Protein AF-A0A842SZH0-F1 (afdb_monomer_lite)

Structure (mmCIF, N/CA/C/O backbone):
data_AF-A0A842SZH0-F1
#
_entry.id   AF-A0A842SZH0-F1
#
loop_
_atom_site.group_PDB
_atom_site.id
_atom_site.type_symbol
_atom_site.label_atom_id
_atom_site.label_alt_id
_atom_site.label_comp_id
_atom_site.label_asym_id
_atom_site.label_entity_id
_atom_site.label_seq_id
_atom_site.pdbx_PDB_ins_code
_atom_site.Cartn_x
_atom_site.Cartn_y
_atom_site.Cartn_z
_atom_site.occupancy
_atom_site.B_iso_or_equiv
_atom_site.auth_seq_id
_atom_site.auth_comp_id
_atom_site.auth_asym_id
_atom_site.auth_atom_id
_atom_site.pdbx_PDB_model_num
ATOM 1 N N . MET A 1 1 ? 18.736 13.801 35.837 1.00 39.25 1 MET A N 1
ATOM 2 C CA . MET A 1 1 ? 19.312 12.553 35.296 1.00 39.25 1 MET A CA 1
ATOM 3 C C . MET A 1 1 ? 18.513 12.195 34.061 1.00 39.25 1 MET A C 1
ATOM 5 O O . MET A 1 1 ? 17.373 11.765 34.176 1.00 39.25 1 MET A O 1
ATOM 9 N N . GLU A 1 2 ? 19.061 12.524 32.900 1.00 41.53 2 GLU A N 1
ATOM 10 C CA . GLU A 1 2 ? 18.434 12.325 31.596 1.00 41.53 2 GLU A CA 1
ATOM 11 C C . GLU A 1 2 ? 18.497 10.826 31.274 1.00 41.53 2 GLU A C 1
ATOM 13 O O . GLU A 1 2 ? 19.583 10.262 31.142 1.00 41.53 2 GLU A O 1
ATOM 18 N N . LYS A 1 3 ? 17.348 10.141 31.287 1.00 39.56 3 LYS A N 1
ATOM 19 C CA . LYS A 1 3 ? 17.315 8.696 31.029 1.00 39.56 3 LYS A CA 1
ATOM 20 C C . LYS A 1 3 ? 17.635 8.426 29.561 1.00 39.56 3 LYS A C 1
ATOM 22 O O . LYS A 1 3 ? 17.150 9.118 28.668 1.00 39.56 3 LYS A O 1
ATOM 27 N N . ASN A 1 4 ? 18.457 7.407 29.333 1.00 43.97 4 ASN A N 1
ATOM 28 C CA . ASN A 1 4 ? 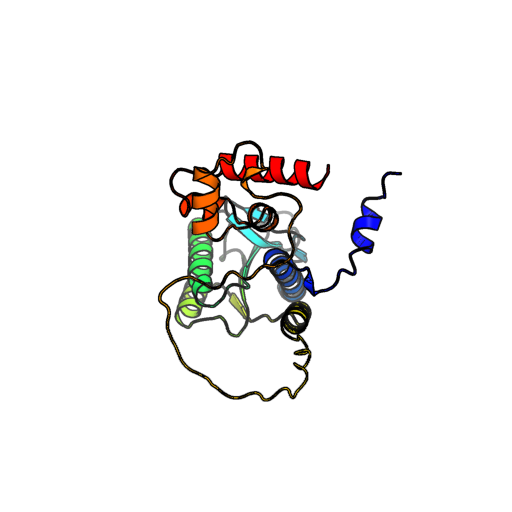18.988 7.028 28.030 1.00 43.97 4 ASN A CA 1
ATOM 29 C C . ASN A 1 4 ? 17.838 6.696 27.045 1.00 43.97 4 ASN A C 1
ATOM 31 O O . ASN A 1 4 ? 16.950 5.919 27.401 1.00 43.97 4 ASN A O 1
ATOM 35 N N . PRO A 1 5 ? 17.843 7.206 25.796 1.00 49.72 5 PRO A N 1
ATOM 36 C CA . PRO A 1 5 ? 16.814 6.913 24.790 1.00 49.72 5 PRO A CA 1
ATOM 37 C C . PRO A 1 5 ? 16.559 5.418 24.533 1.00 49.72 5 PRO A C 1
ATOM 39 O O . PRO A 1 5 ? 15.468 5.052 24.095 1.00 49.72 5 PRO A O 1
ATOM 42 N N . LYS A 1 6 ? 17.533 4.540 24.820 1.00 46.12 6 LYS A N 1
ATOM 43 C CA . LYS A 1 6 ? 17.345 3.081 24.759 1.00 46.12 6 LYS A CA 1
ATOM 44 C C . LYS A 1 6 ? 16.457 2.539 25.888 1.00 46.12 6 LYS A C 1
ATOM 46 O O . LYS A 1 6 ? 15.603 1.703 25.613 1.00 46.12 6 LYS A O 1
ATOM 51 N N . GLU A 1 7 ? 16.554 3.082 27.101 1.00 40.25 7 GLU A N 1
ATOM 52 C CA . GLU A 1 7 ? 15.729 2.656 28.247 1.00 40.25 7 GLU A CA 1
ATOM 53 C C . GLU A 1 7 ? 14.256 3.068 28.087 1.00 40.25 7 GLU A C 1
ATOM 55 O O . GLU A 1 7 ? 13.359 2.356 28.535 1.00 40.25 7 GLU A O 1
ATOM 60 N N . MET A 1 8 ? 13.967 4.170 27.381 1.00 40.38 8 MET A N 1
ATOM 61 C CA . MET A 1 8 ? 12.586 4.546 27.029 1.00 40.38 8 MET A CA 1
ATOM 62 C C . MET A 1 8 ? 11.943 3.618 25.987 1.00 40.38 8 MET A C 1
ATOM 64 O O . MET A 1 8 ? 10.716 3.592 25.867 1.00 40.38 8 MET A O 1
ATOM 68 N N . LYS A 1 9 ? 12.750 2.860 25.236 1.00 44.38 9 LYS A N 1
ATOM 69 C CA . LYS A 1 9 ? 12.276 1.844 24.289 1.00 44.38 9 LYS A CA 1
ATOM 70 C C . LYS A 1 9 ? 11.972 0.517 24.998 1.00 44.38 9 LYS A C 1
ATOM 72 O O . LYS A 1 9 ? 11.048 -0.172 24.581 1.00 44.38 9 LYS A O 1
ATOM 77 N N . GLU A 1 10 ? 12.689 0.210 26.082 1.00 37.59 10 GLU A N 1
ATOM 78 C CA . GLU A 1 10 ? 12.529 -1.014 26.890 1.00 37.59 10 GLU A CA 1
ATOM 79 C C . GLU A 1 10 ? 11.439 -0.916 27.969 1.00 37.59 10 GLU A C 1
ATOM 81 O O . GLU A 1 10 ? 10.722 -1.883 28.189 1.00 37.59 10 GLU A O 1
ATOM 86 N N . TRP A 1 11 ? 11.178 0.261 28.556 1.00 37.72 11 TRP A N 1
ATOM 87 C CA . TRP A 1 11 ? 10.026 0.462 29.466 1.00 37.72 11 TRP A CA 1
ATOM 88 C C . TRP A 1 11 ? 8.659 0.399 28.770 1.00 37.72 11 TRP A C 1
ATOM 90 O O . TRP A 1 11 ? 7.607 0.548 29.397 1.00 37.72 11 TRP A O 1
ATOM 100 N N . ARG A 1 12 ? 8.680 0.184 27.454 1.00 42.31 12 ARG A N 1
ATOM 101 C CA . ARG A 1 12 ? 7.518 -0.020 26.612 1.00 42.31 12 ARG A CA 1
ATOM 102 C C . ARG A 1 12 ? 7.241 -1.497 26.312 1.00 42.31 12 ARG A C 1
ATOM 104 O O . ARG A 1 12 ? 6.679 -1.810 25.264 1.00 42.31 12 ARG A O 1
ATOM 111 N N . GLU A 1 13 ? 7.427 -2.376 27.292 1.00 42.47 13 GLU A N 1
ATOM 112 C CA . GLU A 1 13 ? 6.468 -3.474 27.505 1.00 42.47 13 GLU A CA 1
ATOM 113 C C . GLU A 1 13 ? 5.121 -2.869 27.960 1.00 42.47 13 GLU A C 1
ATOM 115 O O . GLU A 1 13 ? 4.628 -3.057 29.070 1.00 42.47 13 GLU A O 1
ATOM 120 N N . VAL A 1 14 ? 4.565 -1.991 27.114 1.00 51.41 14 VAL A N 1
ATOM 121 C CA . VAL A 1 14 ? 3.402 -1.168 27.426 1.00 51.41 14 VAL A CA 1
ATOM 122 C C . VAL A 1 14 ? 2.195 -2.058 27.335 1.00 51.41 14 VAL A C 1
ATOM 124 O O . VAL A 1 14 ? 1.946 -2.667 26.295 1.00 51.41 14 VAL A O 1
ATOM 127 N N . ASN A 1 15 ? 1.417 -2.031 28.408 1.00 53.94 15 ASN A N 1
ATOM 128 C CA . ASN A 1 15 ? 0.003 -2.347 28.422 1.00 53.94 15 ASN A CA 1
ATOM 129 C C . ASN A 1 15 ? -0.622 -2.242 27.004 1.00 53.94 15 ASN A C 1
ATOM 131 O O . ASN A 1 15 ? -0.735 -1.128 26.474 1.00 53.94 15 ASN A O 1
ATOM 135 N N . PRO A 1 16 ? -1.030 -3.369 26.392 1.00 53.22 16 PRO A N 1
ATOM 136 C CA . PRO A 1 16 ? -1.560 -3.426 25.025 1.00 53.22 16 PRO A CA 1
ATOM 137 C C . PRO A 1 16 ? -2.754 -2.484 24.788 1.00 53.22 16 PRO A C 1
ATOM 139 O O . PRO A 1 16 ? -3.087 -2.142 23.655 1.00 53.22 16 PRO A O 1
ATOM 142 N N . LYS A 1 17 ? -3.361 -1.993 25.874 1.00 57.41 17 LYS A N 1
ATOM 143 C CA . LYS A 1 17 ? -4.458 -1.020 25.900 1.00 57.41 17 LYS A CA 1
ATOM 144 C C . LYS A 1 17 ? -4.076 0.392 25.433 1.00 57.41 17 LYS A C 1
ATOM 146 O O . LYS A 1 17 ? -4.975 1.194 25.203 1.00 57.41 17 LYS A O 1
ATOM 151 N N . ASN A 1 18 ? -2.788 0.704 25.271 1.00 66.94 18 ASN A N 1
ATOM 152 C CA . ASN A 1 18 ? -2.329 2.044 24.875 1.00 66.94 18 ASN A CA 1
ATOM 153 C C . ASN A 1 18 ? -1.979 2.183 23.386 1.00 66.94 18 ASN A C 1
ATOM 155 O O . ASN A 1 18 ? -1.564 3.263 22.969 1.00 66.94 18 ASN A O 1
ATOM 159 N N . TYR A 1 19 ? -2.142 1.130 22.578 1.00 71.31 19 TYR A N 1
ATOM 160 C CA . TYR A 1 19 ? -1.828 1.211 21.154 1.00 71.31 19 TYR A CA 1
ATOM 161 C C . TYR A 1 19 ? -2.857 2.062 20.407 1.00 71.31 19 TYR A C 1
ATOM 163 O O . TYR A 1 19 ? -4.044 1.741 20.311 1.00 71.31 19 TYR A O 1
ATOM 171 N N . THR A 1 20 ? -2.386 3.148 19.809 1.00 82.44 20 THR A N 1
ATOM 172 C CA . THR A 1 20 ? -3.163 3.944 18.864 1.00 82.44 20 THR A CA 1
ATOM 173 C C . THR A 1 20 ? -3.418 3.153 17.579 1.00 82.44 20 THR A C 1
ATOM 175 O O . THR A 1 20 ? -2.634 2.290 17.184 1.00 82.44 20 THR A O 1
ATOM 178 N N . LYS A 1 21 ? -4.478 3.499 16.832 1.00 78.62 21 LYS A N 1
ATOM 179 C CA . LYS A 1 21 ? -4.747 2.901 15.503 1.00 78.62 21 LYS A CA 1
ATOM 180 C C . LYS A 1 21 ? -3.547 2.995 14.550 1.00 78.62 21 LYS A C 1
ATOM 182 O O . LYS A 1 21 ? -3.398 2.148 13.676 1.00 78.62 21 LYS A O 1
ATOM 187 N N . TYR A 1 22 ? -2.725 4.033 14.704 1.00 78.56 22 TYR A N 1
ATOM 188 C CA . TYR A 1 22 ? -1.507 4.221 13.925 1.00 78.56 22 TYR A CA 1
ATOM 189 C C . TYR A 1 22 ? -0.410 3.227 14.327 1.00 78.56 22 TYR A C 1
ATOM 191 O O . TYR A 1 22 ? 0.168 2.594 13.454 1.00 78.56 22 TYR A O 1
ATOM 199 N N . GLU A 1 23 ? -0.175 3.010 15.621 1.00 81.12 23 GLU A N 1
ATOM 200 C CA . GLU A 1 23 ? 0.810 2.024 16.091 1.00 81.12 23 GLU A CA 1
ATOM 201 C C . GLU A 1 23 ? 0.407 0.589 15.729 1.00 81.12 23 GLU A C 1
ATOM 203 O O . GLU A 1 23 ? 1.252 -0.192 15.299 1.00 81.12 23 GLU A O 1
ATOM 208 N N . ILE A 1 24 ? -0.889 0.257 15.804 1.00 85.00 24 ILE A N 1
ATOM 209 C CA . ILE A 1 24 ? -1.409 -1.034 15.315 1.00 85.00 24 ILE A CA 1
ATOM 210 C C . ILE A 1 24 ? -1.124 -1.183 13.813 1.00 85.00 24 ILE A C 1
ATOM 212 O O . ILE A 1 24 ? -0.739 -2.257 13.353 1.00 85.00 24 ILE A O 1
ATOM 216 N N . ARG A 1 25 ? -1.288 -0.101 13.038 1.00 85.25 25 ARG A N 1
ATOM 217 C CA . ARG A 1 25 ? -0.989 -0.093 11.601 1.00 85.25 25 ARG A CA 1
ATOM 218 C C . ARG A 1 25 ? 0.490 -0.306 11.320 1.00 85.25 25 ARG A C 1
ATOM 220 O O . ARG A 1 25 ? 0.795 -1.154 10.492 1.00 85.25 25 ARG A O 1
ATOM 227 N N . LEU A 1 26 ? 1.374 0.396 12.022 1.00 84.69 26 LEU A N 1
ATOM 228 C CA . LEU A 1 26 ? 2.815 0.199 11.879 1.00 84.69 26 LEU A CA 1
ATOM 229 C C . LEU A 1 26 ? 3.216 -1.243 12.201 1.00 84.69 26 LEU A C 1
ATOM 231 O O . LEU A 1 26 ? 4.000 -1.832 11.467 1.00 84.69 26 LEU A O 1
ATOM 235 N N . LYS A 1 27 ? 2.628 -1.841 13.245 1.00 87.62 27 LYS A N 1
ATOM 236 C CA . LYS A 1 27 ? 2.880 -3.247 13.590 1.00 87.62 27 LYS A CA 1
ATOM 237 C C . LYS A 1 27 ? 2.432 -4.213 12.500 1.00 87.62 27 LYS A C 1
ATOM 239 O O . LYS A 1 27 ? 3.147 -5.154 12.179 1.00 87.62 27 LYS A O 1
ATOM 244 N N . TYR A 1 28 ? 1.281 -3.962 11.889 1.00 91.00 28 TYR A N 1
ATOM 245 C CA . TYR A 1 28 ? 0.842 -4.765 10.756 1.00 91.00 28 TYR A CA 1
ATOM 246 C C . TYR A 1 28 ? 1.736 -4.600 9.531 1.00 91.00 28 TYR A C 1
ATOM 248 O O . TYR A 1 28 ? 2.015 -5.583 8.856 1.00 91.00 28 TYR A O 1
ATOM 256 N N . GLU A 1 29 ? 2.161 -3.375 9.222 1.00 88.88 29 GLU A N 1
ATOM 257 C CA . GLU A 1 29 ? 3.068 -3.101 8.105 1.00 88.88 29 GLU A CA 1
ATOM 258 C C . GLU A 1 29 ? 4.429 -3.774 8.317 1.00 88.88 29 GLU A C 1
ATOM 260 O O . GLU A 1 29 ? 4.956 -4.371 7.382 1.00 88.88 29 GLU A O 1
ATOM 265 N N . GLU A 1 30 ? 4.947 -3.765 9.546 1.00 89.44 30 GLU A N 1
ATOM 266 C CA . GLU A 1 30 ? 6.153 -4.496 9.949 1.00 89.44 30 GLU A CA 1
ATOM 267 C C . GLU A 1 30 ? 5.988 -6.013 9.750 1.00 89.44 30 GLU A C 1
ATOM 269 O O . GLU A 1 30 ? 6.795 -6.645 9.066 1.00 89.44 30 GLU A O 1
ATOM 274 N N . ASP A 1 31 ? 4.907 -6.601 10.269 1.00 92.31 31 ASP A N 1
ATOM 275 C CA . ASP A 1 31 ? 4.631 -8.033 10.114 1.00 92.31 31 ASP A CA 1
ATOM 276 C C . ASP A 1 31 ? 4.426 -8.427 8.640 1.00 92.31 31 ASP A C 1
ATOM 278 O O . ASP A 1 31 ? 4.931 -9.458 8.187 1.00 92.31 31 ASP A O 1
ATOM 282 N N . ALA A 1 32 ? 3.724 -7.592 7.870 1.00 94.81 32 ALA A N 1
ATOM 283 C CA . ALA A 1 32 ? 3.521 -7.783 6.440 1.00 94.81 32 ALA A CA 1
ATOM 284 C C . ALA A 1 32 ? 4.847 -7.698 5.673 1.00 94.81 32 ALA A C 1
ATOM 286 O O . ALA A 1 32 ? 5.094 -8.520 4.792 1.00 94.81 32 ALA A O 1
ATOM 287 N N . ARG A 1 33 ? 5.728 -6.753 6.022 1.00 93.56 33 ARG A N 1
ATOM 288 C CA . ARG A 1 33 ? 7.070 -6.635 5.437 1.00 93.56 33 ARG A CA 1
ATOM 289 C C . ARG A 1 33 ? 7.908 -7.870 5.735 1.00 93.56 33 ARG A C 1
ATOM 291 O O . ARG A 1 33 ? 8.549 -8.385 4.823 1.00 93.56 33 ARG A O 1
ATOM 298 N N . ASN A 1 34 ? 7.864 -8.390 6.959 1.00 93.25 34 ASN A N 1
ATOM 299 C CA . ASN A 1 34 ? 8.565 -9.621 7.333 1.00 93.25 34 ASN A CA 1
ATOM 300 C C . ASN A 1 34 ? 8.050 -10.834 6.547 1.00 93.25 34 ASN A C 1
ATOM 302 O O . ASN A 1 34 ? 8.843 -11.600 5.997 1.00 93.25 34 ASN A O 1
ATOM 306 N N . TYR A 1 35 ? 6.727 -10.973 6.428 1.00 94.94 35 TYR A N 1
ATOM 307 C CA . TYR A 1 35 ? 6.098 -12.012 5.612 1.00 94.94 35 TYR A CA 1
ATOM 308 C C . TYR A 1 35 ? 6.519 -11.915 4.138 1.00 94.94 35 TYR A C 1
ATOM 310 O O . TYR A 1 35 ? 7.003 -12.891 3.557 1.00 94.94 35 TYR A O 1
ATOM 318 N N . MET A 1 36 ? 6.408 -10.722 3.549 1.00 97.38 36 MET A N 1
ATOM 319 C CA . MET A 1 36 ? 6.773 -10.487 2.154 1.00 97.38 36 MET A CA 1
ATOM 320 C C . MET A 1 36 ? 8.270 -10.634 1.913 1.00 97.38 36 MET A C 1
ATOM 322 O O . MET A 1 36 ? 8.657 -11.072 0.838 1.00 97.38 36 MET A O 1
ATOM 326 N N . SER A 1 37 ? 9.119 -10.334 2.896 1.00 95.19 37 SER A N 1
ATOM 327 C CA . SER A 1 37 ? 10.573 -10.434 2.747 1.00 95.19 37 SER A CA 1
ATOM 328 C C . SER A 1 37 ? 11.023 -11.837 2.358 1.00 95.19 37 SER A C 1
ATOM 330 O O . SER A 1 37 ? 11.923 -11.983 1.537 1.00 95.19 37 SER A O 1
ATOM 332 N N . LYS A 1 38 ? 10.384 -12.876 2.907 1.00 94.44 38 LYS A N 1
ATOM 333 C CA . LYS A 1 38 ? 10.680 -14.261 2.530 1.00 94.44 38 LYS A CA 1
ATOM 334 C C . LYS A 1 38 ? 10.313 -14.524 1.065 1.00 94.44 38 LYS A C 1
ATOM 336 O O . LYS A 1 38 ? 11.154 -14.973 0.298 1.00 94.44 38 LYS A O 1
ATOM 341 N N . LEU A 1 39 ? 9.097 -14.149 0.671 1.00 96.56 39 LEU A N 1
ATOM 342 C CA . LEU A 1 39 ? 8.586 -14.337 -0.690 1.00 96.56 39 LEU A CA 1
ATOM 343 C C . LEU A 1 39 ? 9.383 -13.548 -1.736 1.00 96.56 39 LEU A C 1
ATOM 345 O O . LEU A 1 39 ? 9.632 -14.030 -2.836 1.00 96.56 39 LEU A O 1
ATOM 349 N N . LEU A 1 40 ? 9.789 -12.328 -1.391 1.00 97.31 40 LEU A N 1
ATOM 350 C CA . LEU A 1 40 ? 10.593 -11.466 -2.248 1.00 97.31 40 LEU A CA 1
ATOM 351 C C . LEU A 1 40 ? 11.993 -12.044 -2.461 1.00 97.31 40 LEU A C 1
ATOM 353 O O . LEU A 1 40 ? 12.464 -12.057 -3.596 1.00 97.31 40 LEU A O 1
ATOM 357 N N . ARG A 1 41 ? 12.617 -12.598 -1.414 1.00 96.50 41 ARG A N 1
ATOM 358 C CA . ARG A 1 41 ? 13.898 -13.309 -1.539 1.00 96.50 41 ARG A CA 1
ATOM 359 C C . ARG A 1 41 ? 13.782 -14.537 -2.433 1.00 96.50 41 ARG A C 1
ATOM 361 O O . ARG A 1 41 ? 14.644 -14.725 -3.284 1.00 96.50 41 ARG A O 1
ATOM 368 N N . ASP A 1 42 ? 12.707 -15.311 -2.293 1.00 95.88 42 ASP A N 1
ATOM 369 C CA . ASP A 1 42 ? 12.438 -16.469 -3.156 1.00 95.88 42 ASP A CA 1
ATOM 370 C C . ASP A 1 42 ? 12.240 -16.050 -4.629 1.00 95.88 42 ASP A C 1
ATOM 372 O O . ASP A 1 42 ? 12.585 -16.797 -5.541 1.00 95.88 42 ASP A O 1
ATOM 376 N N . LYS A 1 43 ? 11.746 -14.826 -4.869 1.00 95.44 43 LYS A N 1
ATOM 377 C CA . LYS A 1 43 ? 11.632 -14.197 -6.198 1.00 95.44 43 LYS A CA 1
ATOM 378 C C . LYS A 1 43 ? 12.913 -13.482 -6.671 1.00 95.44 43 LYS A C 1
ATOM 380 O O . LYS A 1 43 ? 12.890 -12.893 -7.741 1.00 95.44 43 LYS A O 1
ATOM 385 N N . GLY A 1 44 ? 14.014 -13.518 -5.912 1.00 95.88 44 GLY A N 1
ATOM 386 C CA . GLY A 1 44 ? 15.307 -12.916 -6.287 1.00 95.88 44 GLY A CA 1
ATOM 387 C C . GLY A 1 44 ? 15.561 -11.495 -5.760 1.00 95.88 44 GLY A C 1
ATOM 388 O O . GLY A 1 44 ? 16.682 -10.990 -5.862 1.00 95.88 44 GLY A O 1
ATOM 389 N N . PHE A 1 45 ? 14.576 -10.858 -5.124 1.00 97.06 45 PHE A N 1
ATOM 390 C CA . PHE A 1 45 ? 14.716 -9.528 -4.525 1.00 97.06 45 PHE A CA 1
ATOM 391 C C . PHE A 1 45 ? 15.398 -9.626 -3.154 1.00 97.06 45 PHE A C 1
ATOM 393 O O . PHE A 1 45 ? 14.769 -9.900 -2.129 1.00 97.06 45 PHE A O 1
ATOM 400 N N . ILE A 1 46 ? 16.716 -9.426 -3.126 1.00 95.88 46 ILE A N 1
ATOM 401 C CA . ILE A 1 46 ? 17.545 -9.644 -1.930 1.00 95.88 46 ILE A CA 1
ATOM 402 C C . ILE A 1 46 ? 17.766 -8.388 -1.079 1.00 95.88 46 ILE A C 1
ATOM 404 O O . ILE A 1 46 ? 18.036 -8.516 0.122 1.00 95.88 46 ILE A O 1
ATOM 408 N N . HIS A 1 47 ? 17.642 -7.198 -1.674 1.00 96.56 47 HIS A N 1
ATOM 409 C CA . HIS A 1 47 ? 17.783 -5.913 -0.993 1.00 96.56 47 HIS A CA 1
ATOM 410 C C . HIS A 1 47 ? 16.395 -5.354 -0.700 1.00 96.56 47 HIS A C 1
ATOM 412 O O . HIS A 1 47 ? 15.767 -4.777 -1.578 1.00 96.56 47 HIS A O 1
ATOM 418 N N . ILE A 1 48 ? 15.902 -5.568 0.517 1.00 96.31 48 ILE A N 1
ATOM 419 C CA . ILE A 1 48 ? 14.571 -5.126 0.943 1.00 96.31 48 ILE A CA 1
ATOM 420 C C . ILE A 1 48 ? 14.755 -3.954 1.899 1.00 96.31 48 ILE A C 1
ATOM 422 O O . ILE A 1 48 ? 15.465 -4.085 2.897 1.00 96.31 48 ILE A O 1
ATOM 426 N N . GLU A 1 49 ? 14.124 -2.825 1.591 1.00 95.62 49 GLU A N 1
ATOM 427 C CA . GLU A 1 49 ? 14.218 -1.633 2.425 1.00 95.62 49 GLU A CA 1
ATOM 428 C C . GLU A 1 49 ? 13.466 -1.841 3.746 1.00 95.62 49 GLU A C 1
ATOM 430 O O . GLU A 1 49 ? 12.336 -2.347 3.746 1.00 95.62 49 GLU A O 1
ATOM 435 N N . P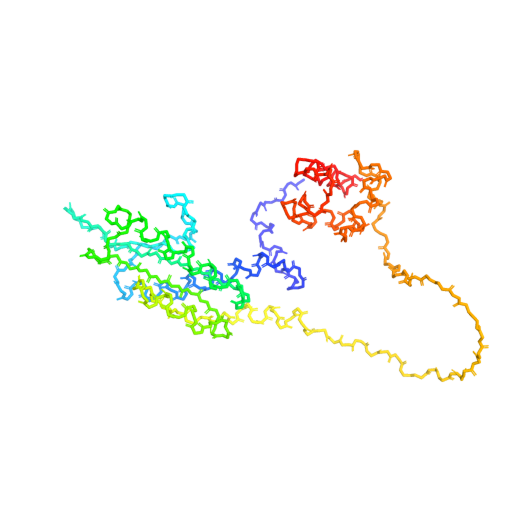RO A 1 50 ? 14.063 -1.451 4.886 1.00 91.38 50 PRO A N 1
ATOM 436 C CA . PRO A 1 50 ? 13.453 -1.658 6.194 1.00 91.38 50 PRO A CA 1
ATOM 437 C C . PRO A 1 50 ? 12.263 -0.726 6.439 1.00 91.38 50 PRO A C 1
ATOM 439 O O . PRO A 1 50 ? 11.414 -1.041 7.269 1.00 91.38 50 PRO A O 1
ATOM 442 N N . GLU A 1 51 ? 12.187 0.387 5.708 1.00 91.50 51 GLU A N 1
ATOM 443 C CA . GLU A 1 51 ? 11.199 1.452 5.874 1.00 91.50 51 GLU A CA 1
ATOM 444 C C . GLU A 1 51 ? 10.541 1.823 4.536 1.00 91.50 51 GLU A C 1
ATOM 446 O O . GLU A 1 51 ? 11.151 1.614 3.477 1.00 91.50 51 GLU A O 1
ATOM 451 N N . PRO A 1 52 ? 9.328 2.409 4.563 1.00 93.56 52 PRO A N 1
ATOM 452 C CA . PRO A 1 52 ? 8.665 2.901 3.363 1.00 93.56 52 PRO A CA 1
ATOM 453 C C . PRO A 1 52 ? 9.534 3.885 2.575 1.00 93.56 52 PRO A C 1
ATOM 455 O O . PRO A 1 52 ? 10.225 4.733 3.143 1.00 93.56 52 PRO A O 1
ATOM 458 N N . GLN A 1 53 ? 9.469 3.801 1.248 1.00 96.31 53 GLN A N 1
ATOM 459 C CA . GLN A 1 53 ? 10.285 4.618 0.352 1.00 96.31 53 GLN A CA 1
ATOM 460 C C . GLN A 1 53 ? 9.437 5.630 -0.404 1.00 96.31 53 GLN A C 1
ATOM 462 O O . GLN A 1 53 ? 8.404 5.293 -0.979 1.00 96.31 53 GLN A O 1
ATOM 467 N N . LYS A 1 54 ? 9.901 6.881 -0.476 1.00 97.44 54 LYS A N 1
ATOM 468 C CA . LYS A 1 54 ? 9.245 7.908 -1.290 1.00 97.44 54 LYS A CA 1
ATOM 469 C C . LYS A 1 54 ? 9.815 7.911 -2.707 1.00 97.44 54 LYS A C 1
ATOM 471 O O . LYS A 1 54 ? 10.882 8.470 -2.945 1.00 97.44 54 LYS A O 1
ATOM 476 N N . ILE A 1 55 ? 9.072 7.354 -3.659 1.00 96.44 55 ILE A N 1
ATOM 477 C CA . ILE A 1 55 ? 9.487 7.207 -5.059 1.00 96.44 55 ILE A CA 1
ATOM 478 C C . ILE A 1 55 ? 8.533 7.998 -5.950 1.00 96.44 55 ILE A C 1
ATOM 480 O O . ILE A 1 55 ? 7.320 7.795 -5.929 1.00 96.44 55 ILE A O 1
ATOM 484 N N . ALA A 1 56 ? 9.074 8.947 -6.720 1.00 94.25 56 ALA A N 1
ATOM 485 C CA . ALA A 1 56 ? 8.300 9.802 -7.627 1.00 94.25 56 ALA A CA 1
ATOM 486 C C . ALA A 1 56 ? 7.047 10.436 -6.974 1.00 94.25 56 ALA A C 1
ATOM 488 O O . ALA A 1 56 ? 5.984 10.544 -7.586 1.00 94.25 56 ALA A O 1
ATOM 489 N N . GLY A 1 57 ? 7.168 10.841 -5.704 1.00 94.50 57 GLY A N 1
ATOM 490 C CA . GLY A 1 57 ? 6.091 11.483 -4.944 1.00 94.50 57 GLY A CA 1
ATOM 491 C C . GLY A 1 57 ? 5.058 10.537 -4.321 1.00 94.50 57 GLY A C 1
ATOM 492 O O . GLY A 1 57 ? 4.138 11.034 -3.676 1.00 94.50 57 GLY A O 1
ATOM 493 N N . TYR A 1 58 ? 5.215 9.220 -4.464 1.00 96.00 58 TYR A N 1
ATOM 494 C CA . TYR A 1 58 ? 4.386 8.202 -3.816 1.00 96.00 58 TYR A CA 1
ATOM 495 C C . TYR A 1 58 ? 5.169 7.508 -2.700 1.00 96.00 58 TYR A C 1
ATOM 497 O O . TYR A 1 58 ? 6.375 7.319 -2.822 1.00 96.00 58 TYR A O 1
ATOM 505 N N . GLU A 1 59 ? 4.496 7.168 -1.607 1.00 96.31 59 GLU A N 1
ATOM 506 C CA . GLU A 1 59 ? 5.080 6.458 -0.465 1.00 96.31 59 GLU A CA 1
ATOM 507 C C . GLU A 1 59 ? 4.793 4.964 -0.624 1.00 96.31 59 GLU A C 1
ATOM 509 O O . GLU A 1 59 ? 3.641 4.555 -0.559 1.00 96.31 59 GLU A O 1
ATOM 514 N N . ILE A 1 60 ? 5.831 4.187 -0.924 1.00 97.31 60 ILE A N 1
ATOM 515 C CA . ILE A 1 60 ? 5.765 2.747 -1.176 1.00 97.31 60 ILE A CA 1
ATOM 516 C C . ILE A 1 60 ? 6.044 2.018 0.137 1.00 97.31 60 ILE A C 1
ATOM 518 O O . ILE A 1 60 ? 7.142 2.144 0.682 1.00 97.31 60 ILE A O 1
ATOM 522 N N . ASP A 1 61 ? 5.067 1.253 0.627 1.00 96.19 61 ASP A N 1
ATOM 523 C CA . ASP A 1 61 ? 5.111 0.603 1.945 1.00 96.19 61 ASP A CA 1
ATOM 524 C C . ASP A 1 61 ? 6.221 -0.474 2.041 1.00 96.19 61 ASP A C 1
ATOM 526 O O . ASP A 1 61 ? 6.867 -0.635 3.087 1.00 96.19 61 ASP A O 1
ATOM 530 N N . ILE A 1 62 ? 6.453 -1.214 0.947 1.00 97.44 62 ILE A N 1
ATOM 531 C CA . ILE A 1 62 ? 7.528 -2.209 0.813 1.00 97.44 62 ILE A CA 1
ATOM 532 C C . ILE A 1 62 ? 8.234 -2.008 -0.527 1.00 97.44 62 ILE A C 1
ATOM 534 O O . ILE A 1 62 ? 7.624 -2.141 -1.585 1.00 97.44 62 ILE A O 1
ATOM 538 N N . TYR A 1 63 ? 9.535 -1.741 -0.489 1.00 98.19 63 TYR A N 1
ATOM 539 C CA . TYR A 1 63 ? 10.365 -1.627 -1.683 1.00 98.19 63 TYR A CA 1
ATOM 540 C C . TYR A 1 63 ? 11.535 -2.598 -1.594 1.00 98.19 63 TYR A C 1
ATOM 542 O O . TYR A 1 63 ? 12.146 -2.750 -0.534 1.00 98.19 63 TYR A O 1
ATOM 550 N N . ALA A 1 64 ? 11.840 -3.266 -2.702 1.00 98.06 64 ALA A N 1
ATOM 551 C CA . ALA A 1 64 ? 12.995 -4.142 -2.781 1.00 98.06 64 ALA A CA 1
ATOM 552 C C . ALA A 1 64 ? 13.632 -4.113 -4.168 1.00 98.06 64 ALA A C 1
ATOM 554 O O . ALA A 1 64 ? 12.989 -3.755 -5.153 1.00 98.06 64 ALA A O 1
ATOM 555 N N . THR A 1 65 ? 14.890 -4.526 -4.257 1.00 97.38 65 THR A N 1
ATOM 556 C CA . THR A 1 65 ? 15.586 -4.730 -5.526 1.00 97.38 65 THR A CA 1
ATOM 557 C C . THR A 1 65 ? 16.268 -6.090 -5.555 1.00 97.38 65 THR A C 1
ATOM 559 O O . THR A 1 65 ? 16.635 -6.656 -4.517 1.00 97.38 65 THR A O 1
ATOM 562 N N . GLU A 1 66 ? 16.467 -6.619 -6.757 1.00 95.12 66 GLU A N 1
ATOM 563 C CA . GLU A 1 66 ? 17.397 -7.728 -6.964 1.00 95.12 66 GLU A CA 1
ATOM 564 C C . GLU A 1 66 ? 18.845 -7.316 -6.657 1.00 95.12 66 GLU A C 1
ATOM 566 O O . GLU A 1 66 ? 19.156 -6.138 -6.441 1.00 95.12 66 GLU A O 1
ATOM 571 N N . GLY A 1 67 ? 19.737 -8.309 -6.629 1.00 87.75 67 GLY A N 1
ATOM 572 C CA . GLY A 1 67 ? 21.175 -8.088 -6.520 1.00 87.75 67 GLY A CA 1
ATOM 573 C C . GLY A 1 67 ? 21.727 -7.278 -7.693 1.00 87.75 67 GLY A C 1
ATOM 574 O O . GLY A 1 67 ? 21.178 -7.267 -8.796 1.00 87.75 67 GLY A O 1
ATOM 575 N N . THR A 1 68 ? 22.832 -6.572 -7.457 1.00 79.75 68 THR A N 1
ATOM 576 C CA . THR A 1 68 ? 23.447 -5.727 -8.481 1.00 79.75 68 THR A CA 1
ATOM 577 C C . THR A 1 68 ? 23.967 -6.555 -9.656 1.00 79.75 68 THR A C 1
ATOM 579 O O . THR A 1 68 ? 24.797 -7.449 -9.502 1.00 79.75 68 THR A O 1
ATOM 582 N N . ASN A 1 69 ? 23.531 -6.198 -10.864 1.00 72.56 69 ASN A N 1
ATOM 583 C CA . ASN A 1 69 ? 24.151 -6.652 -12.103 1.00 72.56 69 ASN A CA 1
ATOM 584 C C . ASN A 1 69 ? 25.134 -5.583 -12.587 1.00 72.56 69 ASN A C 1
ATOM 586 O O . ASN A 1 69 ? 24.772 -4.415 -12.718 1.00 72.56 69 ASN A O 1
ATOM 590 N N . ARG A 1 70 ? 26.381 -5.979 -12.875 1.00 67.88 70 ARG A N 1
ATOM 591 C CA . ARG A 1 70 ? 27.500 -5.064 -13.191 1.00 67.88 70 ARG A CA 1
ATOM 592 C C . ARG A 1 70 ? 27.256 -4.120 -14.380 1.00 67.88 70 ARG A C 1
ATOM 594 O O . ARG A 1 70 ? 27.993 -3.153 -14.524 1.00 67.88 70 ARG A O 1
ATOM 601 N N . THR A 1 71 ? 26.263 -4.381 -15.228 1.00 67.44 71 THR A N 1
ATOM 602 C CA . THR A 1 71 ? 26.040 -3.640 -16.483 1.00 67.44 71 THR A CA 1
ATOM 603 C C . THR A 1 71 ? 24.560 -3.437 -16.837 1.00 67.44 71 THR A C 1
ATOM 605 O O . THR A 1 71 ? 24.249 -3.035 -17.958 1.00 67.44 71 THR A O 1
ATOM 608 N N . GLY A 1 72 ? 23.631 -3.729 -15.919 1.00 87.38 72 GLY A N 1
ATOM 609 C CA . GLY A 1 72 ? 22.223 -3.941 -16.263 1.00 87.38 72 GLY A CA 1
ATOM 610 C C . GLY A 1 72 ? 21.211 -3.100 -15.494 1.00 87.38 72 GLY A C 1
ATOM 611 O O . GLY A 1 72 ? 21.511 -2.438 -14.504 1.00 87.38 72 GLY A O 1
ATOM 612 N N . TYR A 1 73 ? 19.968 -3.178 -15.966 1.00 93.00 73 TYR A N 1
ATOM 613 C CA . TYR A 1 73 ? 18.806 -2.802 -15.171 1.00 93.00 73 TYR A CA 1
ATOM 614 C C . TYR A 1 73 ? 18.687 -3.745 -13.969 1.00 93.00 73 TYR A C 1
ATOM 616 O O . TYR A 1 73 ? 18.847 -4.952 -14.138 1.00 93.00 73 TYR A O 1
ATOM 624 N N . VAL A 1 74 ? 18.406 -3.198 -12.787 1.00 95.31 74 VAL A N 1
ATOM 625 C CA . VAL A 1 74 ? 18.138 -3.985 -11.578 1.00 95.31 74 VAL A CA 1
ATOM 626 C C . VAL A 1 74 ? 16.625 -4.015 -11.371 1.00 95.31 74 VAL A C 1
ATOM 628 O O . VAL A 1 74 ? 16.054 -2.939 -11.157 1.00 95.31 74 VAL A O 1
ATOM 631 N N . PRO A 1 75 ? 15.982 -5.193 -11.451 1.00 96.94 75 PRO A N 1
ATOM 632 C CA . PRO A 1 75 ? 14.559 -5.322 -11.182 1.00 96.94 75 PRO A CA 1
ATOM 633 C C . PRO A 1 75 ? 14.183 -4.841 -9.782 1.00 96.94 75 PRO A C 1
ATOM 635 O O . PRO A 1 75 ? 14.925 -5.022 -8.809 1.00 96.94 75 PRO A O 1
ATOM 638 N N . LYS A 1 76 ? 13.014 -4.208 -9.695 1.00 97.81 76 LYS A N 1
ATOM 639 C CA . LYS A 1 76 ? 12.470 -3.598 -8.479 1.00 97.81 76 LYS A CA 1
ATOM 640 C C . LYS A 1 76 ? 11.130 -4.225 -8.122 1.00 97.81 76 LYS A C 1
ATOM 642 O O . LYS A 1 76 ? 10.314 -4.494 -8.998 1.00 97.81 76 LYS A O 1
ATOM 647 N N . ALA A 1 77 ? 10.878 -4.389 -6.834 1.00 98.50 77 ALA A N 1
ATOM 648 C CA . ALA A 1 77 ? 9.588 -4.779 -6.301 1.00 98.50 77 ALA A CA 1
ATOM 649 C C . ALA A 1 77 ? 8.933 -3.592 -5.583 1.00 98.50 77 ALA A C 1
ATOM 651 O O . ALA A 1 77 ? 9.567 -2.934 -4.755 1.00 98.50 77 ALA A O 1
ATOM 652 N N . PHE A 1 78 ? 7.659 -3.347 -5.882 1.00 98.56 78 PHE A N 1
ATOM 653 C CA . PHE A 1 78 ? 6.840 -2.286 -5.304 1.00 98.56 78 PHE A CA 1
ATOM 654 C C . PHE A 1 78 ? 5.633 -2.903 -4.602 1.00 98.56 78 PHE A C 1
ATOM 656 O O . PHE A 1 78 ? 4.811 -3.568 -5.234 1.00 98.56 78 PHE A O 1
ATOM 663 N N . GLY A 1 79 ? 5.526 -2.673 -3.301 1.00 98.19 79 GLY A N 1
ATOM 664 C CA . GLY A 1 79 ? 4.497 -3.245 -2.450 1.00 98.19 79 GLY A CA 1
ATOM 665 C C . GLY A 1 79 ? 3.694 -2.188 -1.722 1.00 98.19 79 GLY A C 1
ATOM 666 O O . GLY A 1 79 ? 4.265 -1.330 -1.050 1.00 98.19 79 GLY A O 1
ATOM 667 N N . GLU A 1 80 ? 2.373 -2.310 -1.797 1.00 97.50 80 GLU A N 1
ATOM 668 C CA . GLU A 1 80 ? 1.440 -1.509 -1.008 1.00 97.50 80 GLU A CA 1
ATOM 669 C C . GLU A 1 80 ? 0.791 -2.372 0.077 1.00 97.50 80 GLU A C 1
ATOM 671 O O . GLU A 1 80 ? 0.328 -3.479 -0.199 1.00 97.50 80 GLU A O 1
ATOM 676 N N . VAL A 1 81 ? 0.706 -1.872 1.309 1.00 95.62 81 VAL A N 1
ATOM 677 C CA . VAL A 1 81 ? 0.160 -2.599 2.461 1.00 95.62 81 VAL A CA 1
ATOM 678 C C . VAL A 1 81 ? -1.027 -1.843 3.042 1.00 95.62 81 VAL A C 1
ATOM 680 O O . VAL A 1 81 ? -0.989 -0.637 3.270 1.00 95.62 81 VAL A O 1
ATOM 683 N N . THR A 1 82 ? -2.137 -2.521 3.320 1.00 92.06 82 THR A N 1
ATOM 684 C CA . THR A 1 82 ? -3.305 -1.869 3.926 1.00 92.06 82 THR A CA 1
ATOM 685 C C . THR A 1 82 ? -3.931 -2.698 5.027 1.00 92.06 82 THR A C 1
ATOM 687 O O . THR A 1 82 ? -4.147 -3.888 4.865 1.00 92.06 82 THR A O 1
ATOM 690 N N . MET A 1 83 ? -4.292 -2.036 6.127 1.00 86.50 83 MET A N 1
ATOM 691 C CA . MET A 1 83 ? -5.188 -2.561 7.167 1.00 86.50 83 MET A CA 1
ATOM 692 C C . MET A 1 83 ? -6.594 -1.949 7.114 1.00 86.50 83 MET A C 1
ATOM 694 O O . MET A 1 83 ? -7.404 -2.147 8.022 1.00 86.50 83 MET A O 1
ATOM 698 N N . ILE A 1 84 ? -6.882 -1.110 6.116 1.00 76.06 84 ILE A N 1
ATOM 699 C CA . ILE A 1 84 ? -8.143 -0.367 6.087 1.00 76.06 84 ILE A CA 1
ATOM 700 C C . ILE A 1 84 ? -9.303 -1.357 5.900 1.00 76.06 84 ILE A C 1
ATOM 702 O O . ILE A 1 84 ? -9.164 -2.386 5.239 1.00 76.06 84 ILE A O 1
ATOM 706 N N . LYS A 1 85 ? -10.469 -1.037 6.474 1.00 71.31 85 LYS A N 1
ATOM 707 C CA . LYS A 1 85 ? -11.718 -1.741 6.156 1.00 71.31 85 LYS A CA 1
ATOM 708 C C . LYS A 1 85 ? -11.969 -1.705 4.640 1.00 71.31 85 LYS A C 1
ATOM 710 O O . LYS A 1 85 ? -11.533 -0.780 3.954 1.00 71.31 85 LYS A O 1
ATOM 715 N N . SER A 1 86 ? -12.708 -2.686 4.136 1.00 67.81 86 SER A N 1
ATOM 716 C CA . SER A 1 86 ? -12.959 -2.916 2.704 1.00 67.81 86 SER A CA 1
ATOM 717 C C . SER A 1 86 ? -13.288 -1.662 1.877 1.00 67.81 86 SER A C 1
ATOM 719 O O . SER A 1 86 ? -12.784 -1.521 0.763 1.00 67.81 86 SER A O 1
ATOM 721 N N . SER A 1 87 ? -14.047 -0.705 2.427 1.00 68.88 87 SER A N 1
ATOM 722 C CA . SER A 1 87 ? -14.428 0.534 1.730 1.00 68.88 87 SER A CA 1
ATOM 723 C C . SER A 1 87 ? -13.248 1.422 1.311 1.00 68.88 87 SER A C 1
ATOM 725 O O . SER A 1 87 ? -13.344 2.129 0.312 1.00 68.88 87 SER A O 1
ATOM 727 N N . GLY A 1 88 ? -12.122 1.384 2.030 1.00 84.00 88 GLY A N 1
ATOM 728 C CA . GLY A 1 88 ? -10.930 2.172 1.696 1.00 84.00 88 GLY A CA 1
ATOM 729 C C . GLY A 1 88 ? -9.906 1.434 0.835 1.00 84.00 88 GLY A C 1
ATOM 730 O O . GLY A 1 88 ? -9.027 2.074 0.255 1.00 84.00 88 GLY A O 1
ATOM 731 N N . ILE A 1 89 ? -10.008 0.105 0.735 1.00 90.06 89 ILE A N 1
ATOM 732 C CA . ILE A 1 89 ? -9.027 -0.710 0.011 1.00 90.06 89 ILE A CA 1
ATOM 733 C C . ILE A 1 89 ? -9.102 -0.454 -1.486 1.00 90.06 89 ILE A C 1
ATOM 735 O O . ILE A 1 89 ? -8.060 -0.250 -2.102 1.00 90.06 89 ILE A O 1
ATOM 739 N N . LYS A 1 90 ? -10.311 -0.399 -2.057 1.00 91.12 90 LYS A N 1
ATOM 740 C CA . LYS A 1 90 ? -10.491 -0.126 -3.488 1.00 91.12 90 LYS A CA 1
ATOM 741 C C . LYS A 1 90 ? -9.786 1.171 -3.896 1.00 91.12 90 LYS A C 1
ATOM 743 O O . LYS A 1 90 ? -8.943 1.149 -4.780 1.00 91.12 90 LYS A O 1
ATOM 748 N N . ASN A 1 91 ? -10.032 2.261 -3.169 1.00 92.25 91 ASN A N 1
ATOM 749 C CA . ASN A 1 91 ? -9.404 3.556 -3.448 1.00 92.25 91 ASN A CA 1
ATOM 750 C C . ASN A 1 91 ? -7.871 3.511 -3.323 1.00 92.25 91 ASN A C 1
ATOM 752 O O . ASN A 1 91 ? -7.177 4.225 -4.045 1.00 92.25 91 ASN A O 1
ATOM 756 N N . LYS A 1 92 ? -7.323 2.718 -2.391 1.00 94.25 92 LYS A N 1
ATOM 757 C CA . LYS A 1 92 ? -5.868 2.568 -2.233 1.00 94.25 92 LYS A CA 1
ATOM 758 C C . LYS A 1 92 ? -5.275 1.745 -3.388 1.00 94.25 92 LYS A C 1
ATOM 760 O O . LYS A 1 92 ? -4.292 2.179 -3.978 1.00 94.25 92 LYS A O 1
ATOM 765 N N . ALA A 1 93 ? -5.932 0.654 -3.785 1.00 95.25 93 ALA A N 1
ATOM 766 C CA . ALA A 1 93 ? -5.567 -0.139 -4.959 1.00 95.25 93 ALA A CA 1
ATOM 767 C C . ALA A 1 93 ? -5.611 0.691 -6.255 1.00 95.25 93 ALA A C 1
ATOM 769 O O . ALA A 1 93 ? -4.658 0.664 -7.025 1.00 95.25 93 ALA A O 1
ATOM 770 N N . GLU A 1 94 ? -6.656 1.501 -6.464 1.00 95.56 94 GLU A N 1
ATOM 771 C CA . GLU A 1 94 ? -6.753 2.407 -7.619 1.00 95.56 94 GLU A CA 1
ATOM 772 C C . GLU A 1 94 ? -5.624 3.439 -7.634 1.00 95.56 94 GLU A C 1
ATOM 774 O O . GLU A 1 94 ? -5.041 3.704 -8.682 1.00 95.56 94 GLU A O 1
ATOM 779 N N . LYS A 1 95 ? -5.294 4.043 -6.487 1.00 97.06 95 LYS A N 1
ATOM 780 C CA . LYS A 1 95 ? -4.186 5.007 -6.399 1.00 97.06 95 LYS A CA 1
ATOM 781 C C . LYS A 1 95 ? -2.848 4.361 -6.732 1.00 97.06 95 LYS A C 1
ATOM 783 O O . LYS A 1 95 ? -2.079 4.952 -7.488 1.00 97.06 95 LYS A O 1
ATOM 788 N N . PHE A 1 96 ? -2.603 3.169 -6.201 1.00 97.94 96 PHE A N 1
ATOM 789 C CA . PHE A 1 96 ? -1.377 2.427 -6.453 1.00 97.94 96 PHE A CA 1
ATOM 790 C C . PHE A 1 96 ? -1.267 2.002 -7.925 1.00 97.94 96 PHE A C 1
ATOM 792 O O . PHE A 1 96 ? -0.270 2.307 -8.577 1.00 97.94 96 PHE A O 1
ATOM 799 N N . ALA A 1 97 ? -2.331 1.430 -8.497 1.00 97.06 97 ALA A N 1
ATOM 800 C CA . ALA A 1 97 ? -2.400 1.073 -9.915 1.00 97.06 97 ALA A CA 1
ATOM 801 C C . ALA A 1 97 ? -2.193 2.289 -10.835 1.00 97.06 97 ALA A C 1
ATOM 803 O O . ALA A 1 97 ? -1.382 2.250 -11.760 1.00 97.06 97 ALA A O 1
ATOM 804 N N . ASN A 1 98 ? -2.855 3.413 -10.541 1.00 96.81 98 ASN A N 1
ATOM 805 C CA . ASN A 1 98 ? -2.674 4.658 -11.288 1.00 96.81 98 ASN A CA 1
ATOM 806 C C . ASN A 1 98 ? -1.241 5.196 -11.191 1.00 96.81 98 ASN A C 1
ATOM 808 O O . ASN A 1 98 ? -0.722 5.752 -12.162 1.00 96.81 98 ASN A O 1
ATOM 812 N N . TRP A 1 99 ? -0.595 5.062 -10.030 1.00 98.00 99 TRP A N 1
ATOM 813 C CA . TRP A 1 99 ? 0.804 5.441 -9.877 1.00 98.00 99 TRP A CA 1
ATOM 814 C C . TRP A 1 99 ? 1.717 4.546 -10.721 1.00 98.00 99 TRP A C 1
ATOM 816 O O . TRP A 1 99 ? 2.496 5.079 -11.513 1.00 98.00 99 TRP A O 1
ATOM 826 N N . LEU A 1 100 ? 1.557 3.220 -10.649 1.00 96.44 100 LEU A N 1
ATOM 827 C CA . LEU A 1 100 ? 2.315 2.264 -11.465 1.00 96.44 100 LEU A CA 1
ATOM 828 C C . LEU A 1 100 ? 2.156 2.558 -12.957 1.00 96.44 100 LEU A C 1
ATOM 830 O O . LEU A 1 100 ? 3.153 2.653 -13.670 1.00 96.44 100 LEU A O 1
ATOM 834 N N . TYR A 1 101 ? 0.924 2.794 -13.419 1.00 96.62 101 TYR A N 1
ATOM 835 C CA . TYR A 1 101 ? 0.639 3.175 -14.802 1.00 96.62 101 TYR A CA 1
ATOM 836 C C . TYR A 1 101 ? 1.415 4.430 -15.224 1.00 96.62 101 TYR A C 1
ATOM 838 O O . TYR A 1 101 ? 2.081 4.432 -16.257 1.00 96.62 101 TYR A O 1
ATOM 846 N N . ARG A 1 102 ? 1.409 5.485 -14.396 1.00 96.31 102 ARG A N 1
ATOM 847 C CA . ARG A 1 102 ? 2.171 6.720 -14.658 1.00 96.31 102 ARG A CA 1
ATOM 848 C C . ARG A 1 102 ? 3.682 6.501 -14.629 1.00 96.31 102 ARG A C 1
ATOM 850 O O . ARG A 1 102 ? 4.414 7.262 -15.266 1.00 96.31 102 ARG A O 1
ATOM 857 N N . MET A 1 103 ? 4.158 5.525 -13.865 1.00 97.00 103 MET A N 1
ATOM 858 C CA . MET A 1 103 ? 5.577 5.206 -13.731 1.00 97.00 103 MET A CA 1
ATOM 859 C C . MET A 1 103 ? 6.087 4.208 -14.770 1.00 97.00 103 MET A C 1
ATOM 861 O O . MET A 1 103 ? 7.304 4.017 -14.846 1.00 97.00 103 MET A O 1
ATOM 865 N N . ARG A 1 104 ? 5.206 3.627 -15.599 1.00 94.44 104 ARG A N 1
ATOM 866 C CA . ARG A 1 104 ? 5.592 2.682 -16.654 1.00 94.44 104 ARG A CA 1
ATOM 867 C C . ARG A 1 104 ? 6.680 3.270 -17.558 1.00 94.44 104 ARG A C 1
ATOM 869 O O . ARG A 1 104 ? 6.571 4.391 -18.049 1.00 94.44 104 ARG A O 1
ATOM 876 N N . GLY A 1 105 ? 7.761 2.514 -17.743 1.00 93.19 105 GLY A N 1
ATOM 877 C CA . GLY A 1 105 ? 8.929 2.899 -18.541 1.00 93.19 105 GLY A CA 1
ATOM 878 C C . GLY A 1 105 ? 9.926 3.824 -17.829 1.00 93.19 105 GLY A C 1
ATOM 879 O O . GLY A 1 105 ? 11.051 3.975 -18.309 1.00 93.19 105 GLY A O 1
ATOM 880 N N . ARG A 1 106 ? 9.557 4.391 -16.673 1.00 94.88 106 ARG A N 1
ATOM 881 C CA . ARG A 1 106 ? 10.414 5.240 -15.832 1.00 94.88 106 ARG A CA 1
ATOM 882 C C . ARG A 1 106 ? 10.883 4.462 -14.609 1.00 94.88 106 ARG A C 1
ATOM 884 O O . ARG A 1 106 ? 11.879 3.754 -14.711 1.00 94.88 106 ARG A O 1
ATOM 891 N N . GLU A 1 107 ? 10.147 4.565 -13.507 1.00 96.00 107 GLU A N 1
ATOM 892 C CA . GLU A 1 107 ? 10.454 3.855 -12.262 1.00 96.00 107 GLU A CA 1
ATOM 893 C C . GLU A 1 107 ? 9.964 2.411 -12.284 1.00 96.00 107 GLU A C 1
ATOM 895 O O . GLU A 1 107 ? 10.611 1.560 -11.691 1.00 96.00 107 GLU A O 1
ATOM 900 N N . TYR A 1 108 ? 8.859 2.140 -12.989 1.00 97.19 108 TYR A N 1
ATOM 901 C CA . TYR A 1 108 ? 8.255 0.814 -13.077 1.00 97.19 108 TYR A CA 1
ATOM 902 C C . TYR A 1 108 ? 8.401 0.244 -14.494 1.00 97.19 108 TYR A C 1
ATOM 904 O O . TYR A 1 108 ? 7.939 0.838 -15.471 1.00 97.19 108 TYR A O 1
ATOM 912 N N . LYS A 1 109 ? 9.063 -0.901 -14.637 1.00 97.44 109 LYS A N 1
ATOM 913 C CA . LYS A 1 109 ? 9.372 -1.575 -15.908 1.00 97.44 109 LYS A CA 1
ATOM 914 C C . LYS A 1 109 ? 9.047 -3.068 -15.802 1.00 97.44 109 LYS A C 1
ATOM 916 O O . LYS A 1 109 ? 9.963 -3.882 -15.678 1.00 97.44 109 LYS A O 1
ATOM 921 N N . PRO A 1 110 ? 7.761 -3.457 -15.888 1.00 95.12 110 PRO A N 1
ATOM 922 C CA . PRO A 1 110 ? 7.358 -4.860 -15.744 1.00 95.12 110 PRO A CA 1
ATOM 923 C C . PRO A 1 110 ? 8.016 -5.765 -16.796 1.00 95.12 110 PRO A C 1
ATOM 925 O O . PRO A 1 110 ? 8.434 -6.880 -16.509 1.00 95.12 110 PRO A O 1
ATOM 928 N N . ASN A 1 111 ? 8.243 -5.245 -18.005 1.00 95.62 111 ASN A N 1
ATOM 929 C CA . ASN A 1 111 ? 8.964 -5.948 -19.070 1.00 95.62 111 ASN A CA 1
ATOM 930 C C . ASN A 1 111 ? 10.460 -6.179 -18.784 1.00 95.62 111 ASN A C 1
ATOM 932 O O . ASN A 1 111 ? 11.124 -6.873 -19.549 1.00 95.62 111 ASN A O 1
ATOM 936 N N . LYS A 1 112 ? 11.004 -5.565 -17.731 1.00 95.31 112 LYS A N 1
ATOM 937 C CA . LYS A 1 112 ? 12.375 -5.773 -17.257 1.00 95.31 112 LYS A CA 1
ATOM 938 C C . LYS A 1 112 ? 12.425 -6.499 -15.910 1.00 95.31 112 LYS A C 1
ATOM 940 O O . LYS A 1 112 ? 13.452 -6.433 -15.248 1.00 95.31 112 LYS A O 1
ATOM 945 N N . GLY A 1 113 ? 11.339 -7.169 -15.524 1.00 95.38 113 GLY A N 1
ATOM 946 C CA . GLY A 1 113 ? 11.269 -7.964 -14.300 1.00 95.38 113 GLY A CA 1
ATOM 947 C C . GLY A 1 113 ? 10.798 -7.198 -13.068 1.00 95.38 113 GLY A C 1
ATOM 948 O O . GLY A 1 113 ? 10.812 -7.768 -11.981 1.00 95.38 113 GLY A O 1
ATOM 949 N N . ASP A 1 114 ? 10.375 -5.934 -13.198 1.00 97.94 114 ASP A N 1
ATOM 950 C CA . ASP A 1 114 ? 9.763 -5.268 -12.051 1.00 97.94 114 ASP A CA 1
ATOM 951 C C . ASP A 1 114 ? 8.478 -5.962 -11.630 1.00 97.94 114 ASP A C 1
ATOM 953 O O . ASP A 1 114 ? 7.684 -6.420 -12.453 1.00 97.94 114 ASP A O 1
ATOM 957 N N . TYR A 1 115 ? 8.260 -5.958 -10.325 1.00 98.31 115 TYR A N 1
ATOM 958 C CA . TYR A 1 115 ? 7.203 -6.695 -9.677 1.00 98.31 115 TYR A CA 1
ATOM 959 C C . TYR A 1 115 ? 6.346 -5.757 -8.829 1.00 98.31 115 TYR A C 1
ATOM 961 O O . TYR A 1 115 ? 6.864 -4.963 -8.046 1.00 98.31 115 TYR A O 1
ATOM 969 N N . ALA A 1 116 ? 5.027 -5.834 -8.977 1.00 98.50 116 AL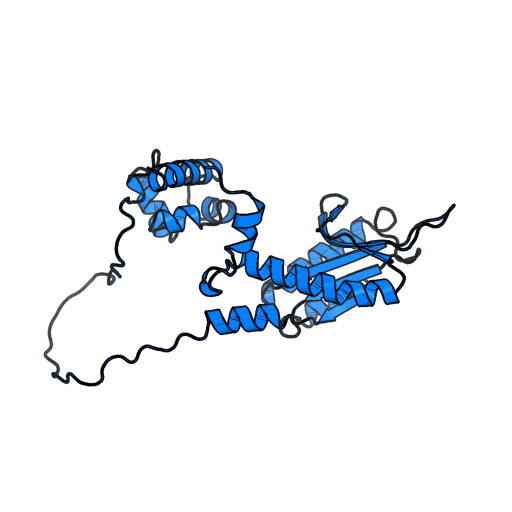A A N 1
ATOM 970 C CA . ALA A 1 116 ? 4.087 -5.061 -8.180 1.00 98.50 116 ALA A CA 1
ATOM 971 C C . ALA A 1 116 ? 3.178 -5.996 -7.388 1.00 98.50 116 ALA A C 1
ATOM 973 O O . ALA A 1 116 ? 2.650 -6.970 -7.925 1.00 98.50 116 ALA A O 1
ATOM 974 N N . PHE A 1 117 ? 2.965 -5.682 -6.114 1.00 98.62 117 PHE A N 1
ATOM 975 C CA . PHE A 1 117 ? 2.100 -6.476 -5.254 1.00 98.62 117 PHE A CA 1
ATOM 976 C C . PHE A 1 117 ? 1.326 -5.619 -4.253 1.00 98.62 117 PHE A C 1
ATOM 978 O O . PHE A 1 117 ? 1.693 -4.488 -3.931 1.00 98.62 117 PHE A O 1
ATOM 985 N N . PHE A 1 118 ? 0.224 -6.171 -3.760 1.00 97.94 118 PHE A N 1
ATOM 986 C CA . PHE A 1 118 ? -0.683 -5.513 -2.832 1.00 97.94 118 PHE A CA 1
ATOM 987 C C . PHE A 1 118 ? -1.007 -6.451 -1.671 1.00 97.94 118 PHE A C 1
ATOM 989 O O . PHE A 1 118 ? -1.426 -7.585 -1.887 1.00 97.94 118 PHE A O 1
ATOM 996 N N . VAL A 1 119 ? -0.835 -5.984 -0.436 1.00 96.75 119 VAL A N 1
ATOM 997 C CA . VAL A 1 119 ? -1.003 -6.781 0.783 1.00 96.75 119 VAL A CA 1
ATOM 998 C C . VAL A 1 119 ? -2.169 -6.252 1.608 1.00 96.75 119 VAL A C 1
ATOM 1000 O O . VAL A 1 119 ? -2.219 -5.073 1.966 1.00 96.75 119 VAL A O 1
ATOM 1003 N N . CYS A 1 120 ? -3.101 -7.127 1.976 1.00 93.94 120 CYS A N 1
ATOM 1004 C CA . CYS A 1 120 ? -4.252 -6.745 2.795 1.00 93.94 120 CYS A CA 1
ATOM 1005 C C . CYS A 1 120 ? -4.852 -7.918 3.585 1.00 93.94 120 CYS A C 1
ATOM 1007 O O . CYS A 1 120 ? -4.625 -9.072 3.218 1.00 93.94 120 CYS A O 1
ATOM 1009 N N . PRO A 1 121 ? -5.690 -7.649 4.606 1.00 91.00 121 PRO A N 1
ATOM 1010 C CA . PRO A 1 121 ? -6.413 -8.687 5.322 1.00 91.00 121 PRO A CA 1
ATOM 1011 C C . PRO A 1 121 ? -7.312 -9.519 4.396 1.00 91.00 121 PRO A C 1
ATOM 1013 O O . PRO A 1 121 ? -7.959 -8.947 3.508 1.00 91.00 121 PRO A O 1
ATOM 1016 N N . PRO A 1 122 ? -7.444 -10.841 4.621 1.00 84.25 122 PRO A N 1
ATOM 1017 C CA . PRO A 1 122 ? -8.242 -11.722 3.768 1.00 84.25 122 PRO A CA 1
ATOM 1018 C C . PRO A 1 122 ? -9.713 -11.310 3.668 1.00 84.25 122 PRO A C 1
ATOM 1020 O O . PRO A 1 122 ? -10.334 -11.476 2.621 1.00 84.25 122 PRO A O 1
ATOM 1023 N N . THR A 1 123 ? -10.265 -10.754 4.747 1.00 78.94 123 THR A N 1
ATOM 1024 C CA . THR A 1 123 ? -11.683 -10.388 4.869 1.00 78.94 123 THR A CA 1
ATOM 1025 C C . THR A 1 123 ? -12.040 -9.059 4.205 1.00 78.94 123 THR A C 1
ATOM 1027 O O . THR A 1 123 ? -13.214 -8.695 4.161 1.00 78.94 123 THR A O 1
ATOM 1030 N N . SER A 1 124 ? -11.055 -8.320 3.689 1.00 76.44 124 SER A N 1
ATOM 1031 C CA . SER A 1 124 ? -11.258 -6.930 3.272 1.00 76.44 124 SER A CA 1
ATOM 1032 C C . SER A 1 124 ? -11.303 -6.723 1.753 1.00 76.44 124 SER A C 1
ATOM 1034 O O . SER A 1 124 ? -11.602 -5.614 1.308 1.00 76.44 124 SER A O 1
ATOM 1036 N N . VAL A 1 125 ? -11.027 -7.751 0.943 1.00 86.44 125 VAL A N 1
ATOM 1037 C CA . VAL A 1 125 ? -10.945 -7.619 -0.524 1.00 86.44 125 VAL A CA 1
ATOM 1038 C C . VAL A 1 125 ? -12.313 -7.789 -1.172 1.00 86.44 125 VAL A C 1
ATOM 1040 O O . VAL A 1 125 ? -12.937 -8.841 -1.067 1.00 86.44 125 VAL A O 1
ATOM 1043 N N . THR A 1 126 ? -12.761 -6.757 -1.886 1.00 90.50 126 THR A N 1
ATOM 1044 C CA . THR A 1 126 ? -13.970 -6.824 -2.720 1.00 90.50 126 THR A CA 1
ATOM 1045 C C . THR A 1 126 ? -13.641 -7.344 -4.119 1.00 90.50 126 THR A C 1
ATOM 1047 O O . THR A 1 126 ? -12.512 -7.177 -4.583 1.00 90.50 126 THR A O 1
ATOM 1050 N N . LYS A 1 127 ? -14.633 -7.891 -4.837 1.00 92.19 127 LYS A N 1
ATOM 1051 C CA . LYS A 1 127 ? -14.459 -8.326 -6.235 1.00 92.19 127 LYS A CA 1
ATOM 1052 C C . LYS A 1 127 ? -13.899 -7.208 -7.124 1.00 92.19 127 LYS A C 1
ATOM 1054 O O . LYS A 1 127 ? -12.931 -7.425 -7.835 1.00 92.19 127 LYS A O 1
ATOM 1059 N N . GLY A 1 128 ? -14.436 -5.992 -7.001 1.00 90.81 128 GLY A N 1
ATOM 1060 C CA . GLY A 1 128 ? -13.956 -4.848 -7.780 1.00 90.81 128 GLY A CA 1
ATOM 1061 C C . GLY A 1 128 ? -12.506 -4.468 -7.468 1.00 90.81 128 GLY A C 1
ATOM 1062 O O . GLY A 1 128 ? -11.782 -4.036 -8.353 1.00 90.81 128 GLY A O 1
ATOM 1063 N N . THR A 1 129 ? -12.047 -4.649 -6.225 1.00 92.75 129 THR A N 1
ATOM 1064 C CA . THR A 1 129 ? -10.625 -4.477 -5.883 1.00 92.75 129 THR A CA 1
ATOM 1065 C C . THR A 1 129 ? -9.763 -5.513 -6.595 1.00 92.75 129 THR A C 1
ATOM 1067 O O . THR A 1 129 ? -8.731 -5.157 -7.150 1.00 92.75 129 THR A O 1
ATOM 1070 N N . GLN A 1 130 ? -10.184 -6.777 -6.581 1.00 94.56 130 GLN A N 1
ATOM 1071 C CA . GLN A 1 130 ? -9.454 -7.857 -7.235 1.00 94.56 130 GLN A CA 1
ATOM 1072 C C . GLN A 1 130 ? -9.359 -7.630 -8.752 1.00 94.56 130 GLN A C 1
ATOM 1074 O O . GLN A 1 130 ? -8.262 -7.690 -9.293 1.00 94.56 130 GLN A O 1
ATOM 1079 N N . GLU A 1 131 ? -10.462 -7.240 -9.399 1.00 93.50 131 GLU A N 1
ATOM 1080 C CA . GLU A 1 131 ? -10.495 -6.896 -10.829 1.00 93.50 131 GLU A CA 1
ATOM 1081 C C . GLU A 1 131 ? -9.511 -5.758 -11.175 1.00 93.50 131 GLU A C 1
ATOM 1083 O O . GLU A 1 131 ? -8.823 -5.823 -12.191 1.00 93.50 131 GLU A O 1
ATOM 1088 N N . ILE A 1 132 ? -9.385 -4.733 -10.318 1.00 94.06 132 ILE A N 1
ATOM 1089 C CA . ILE A 1 132 ? -8.414 -3.639 -10.511 1.00 94.06 132 ILE A CA 1
ATOM 1090 C C . ILE A 1 132 ? -6.972 -4.143 -10.427 1.00 94.06 132 ILE A C 1
ATOM 1092 O O . ILE A 1 132 ? -6.141 -3.743 -11.241 1.00 94.06 132 ILE A O 1
ATOM 1096 N N . LEU A 1 133 ? -6.658 -4.972 -9.429 1.00 95.50 133 LEU A N 1
ATOM 1097 C CA . LEU A 1 133 ? -5.300 -5.479 -9.223 1.00 95.50 133 LEU A CA 1
ATOM 1098 C C . LEU A 1 133 ? -4.881 -6.402 -10.374 1.00 95.50 133 LEU A C 1
ATOM 1100 O O . LEU A 1 133 ? -3.817 -6.200 -10.956 1.00 95.50 133 LEU A O 1
ATOM 1104 N N . GLU A 1 134 ? -5.755 -7.333 -10.761 1.00 94.56 134 GLU A N 1
ATOM 1105 C CA . GLU A 1 134 ? -5.533 -8.256 -11.879 1.00 94.56 134 GLU A CA 1
ATOM 1106 C C . GLU A 1 134 ? -5.350 -7.506 -13.205 1.00 94.56 134 GLU A C 1
ATOM 1108 O O . GLU A 1 134 ? -4.389 -7.763 -13.925 1.00 94.56 134 GLU A O 1
ATOM 1113 N N . ALA A 1 135 ? -6.194 -6.510 -13.501 1.00 92.38 135 ALA A N 1
ATOM 1114 C CA . ALA A 1 135 ? -6.096 -5.723 -14.734 1.00 92.38 135 ALA A CA 1
ATOM 1115 C C . ALA A 1 135 ? -4.810 -4.877 -14.851 1.00 92.38 135 ALA A C 1
ATOM 1117 O O . ALA A 1 135 ? -4.525 -4.343 -15.924 1.00 92.38 135 ALA A O 1
ATOM 1118 N N . ASN A 1 136 ? -4.054 -4.712 -13.761 1.00 94.25 136 ASN A N 1
ATOM 1119 C CA . ASN A 1 136 ? -2.826 -3.916 -13.718 1.00 94.25 136 ASN A CA 1
ATOM 1120 C C . ASN A 1 136 ? -1.567 -4.751 -13.434 1.00 94.25 136 ASN A C 1
ATOM 1122 O O . ASN A 1 136 ? -0.514 -4.162 -13.172 1.00 94.25 136 ASN A O 1
ATOM 1126 N N . ASP A 1 137 ? -1.664 -6.083 -13.503 1.00 95.44 137 ASP A N 1
ATOM 1127 C CA . ASP A 1 137 ? -0.578 -7.023 -13.196 1.00 95.44 137 ASP A CA 1
ATOM 1128 C C . ASP A 1 137 ? -0.023 -6.843 -11.768 1.00 95.44 137 ASP A C 1
ATOM 1130 O O . ASP A 1 137 ? 1.187 -6.879 -11.541 1.00 95.44 137 ASP A O 1
ATOM 1134 N N . ILE A 1 138 ? -0.910 -6.594 -10.796 1.00 98.00 138 ILE A N 1
ATOM 1135 C CA . ILE A 1 138 ? -0.552 -6.423 -9.383 1.00 98.00 138 ILE A CA 1
ATOM 1136 C C . ILE A 1 138 ? -0.940 -7.686 -8.615 1.00 98.00 138 ILE A C 1
ATOM 1138 O O . ILE A 1 138 ? -2.120 -8.020 -8.496 1.00 98.00 138 ILE A O 1
ATOM 1142 N N . GLU A 1 139 ? 0.048 -8.375 -8.047 1.00 98.19 139 GLU A N 1
ATOM 1143 C CA . GLU A 1 139 ? -0.181 -9.628 -7.325 1.00 98.19 139 GLU A CA 1
ATOM 1144 C C . GLU A 1 139 ? -0.790 -9.364 -5.934 1.00 98.19 139 GLU A C 1
ATOM 1146 O O . GLU A 1 139 ? -0.268 -8.580 -5.139 1.00 98.19 139 GLU A O 1
ATOM 1151 N N . LEU A 1 140 ? -1.917 -10.008 -5.624 1.00 96.81 140 LEU A N 1
ATOM 1152 C CA . LEU A 1 140 ? -2.630 -9.827 -4.358 1.00 96.81 140 LEU A CA 1
ATOM 1153 C C . LEU A 1 140 ? -2.183 -10.851 -3.307 1.00 96.81 140 LEU A C 1
ATOM 1155 O O . LEU A 1 140 ? -2.390 -12.051 -3.471 1.00 96.81 140 LEU A O 1
ATOM 1159 N N . TYR A 1 141 ? -1.717 -10.362 -2.158 1.00 96.62 141 TYR A N 1
ATOM 1160 C CA . TYR A 1 141 ? -1.415 -11.168 -0.978 1.00 96.62 141 TYR A CA 1
ATOM 1161 C C . TYR A 1 141 ? -2.413 -10.900 0.141 1.00 96.62 141 TYR A C 1
ATOM 1163 O O . TYR A 1 141 ? -2.497 -9.807 0.708 1.00 96.62 141 TYR A O 1
ATOM 1171 N N . LYS A 1 142 ? -3.160 -11.945 0.495 1.00 94.19 142 LYS A N 1
ATOM 1172 C CA . LYS A 1 142 ? -4.040 -11.939 1.662 1.00 94.19 142 LYS A CA 1
ATOM 1173 C C . LYS A 1 142 ? -3.217 -12.317 2.889 1.00 94.19 142 LYS A C 1
ATOM 1175 O O . LYS A 1 142 ? -2.872 -13.481 3.064 1.00 94.19 142 LYS A O 1
ATOM 1180 N N . PHE A 1 143 ? -2.900 -11.332 3.719 1.00 93.69 143 PHE A N 1
ATOM 1181 C CA . PHE A 1 143 ? -2.042 -11.493 4.889 1.00 93.69 143 PHE A CA 1
ATOM 1182 C C . PHE A 1 143 ? -2.800 -11.167 6.171 1.00 93.69 143 PHE A C 1
ATOM 1184 O O . PHE A 1 143 ? -3.577 -10.219 6.225 1.00 93.69 143 PHE A O 1
ATOM 1191 N N . GLN A 1 144 ? -2.551 -11.942 7.221 1.00 90.94 144 GLN A N 1
ATOM 1192 C CA . GLN A 1 144 ? -3.128 -11.724 8.536 1.00 90.94 144 GLN A CA 1
ATOM 1193 C C . GLN A 1 144 ? -2.008 -11.787 9.574 1.00 90.94 144 GLN A C 1
ATOM 1195 O O . GLN A 1 144 ? -1.335 -12.806 9.692 1.00 90.94 144 GLN A O 1
ATOM 1200 N N . SER A 1 145 ? -1.823 -10.709 10.338 1.00 90.81 145 SER A N 1
ATOM 1201 C CA . SER A 1 145 ? -0.861 -10.690 11.442 1.00 90.81 145 SER A CA 1
ATOM 1202 C C . SER A 1 145 ? -1.489 -11.272 12.709 1.00 90.81 145 SER A C 1
ATOM 1204 O O . SER A 1 145 ? -2.478 -10.737 13.219 1.00 90.81 145 SER A O 1
ATOM 1206 N N . THR A 1 146 ? -0.890 -12.340 13.241 1.00 88.75 146 THR A N 1
ATOM 1207 C CA . THR A 1 146 ? -1.258 -12.917 14.543 1.00 88.75 146 THR A CA 1
ATOM 1208 C C . THR A 1 146 ? -1.015 -11.926 15.681 1.00 88.75 146 THR A C 1
ATOM 1210 O O . THR A 1 146 ? -1.867 -11.787 16.552 1.00 88.75 146 THR A O 1
ATOM 1213 N N . ASN A 1 147 ? 0.091 -11.172 15.641 1.00 83.19 147 ASN A N 1
ATOM 1214 C CA . ASN A 1 147 ? 0.427 -10.178 16.667 1.00 83.19 147 ASN A CA 1
ATOM 1215 C C . ASN A 1 147 ? -0.636 -9.076 16.748 1.00 83.19 147 ASN A C 1
ATOM 1217 O O . ASN A 1 147 ? -1.095 -8.704 17.825 1.00 83.19 147 ASN A O 1
ATOM 1221 N N . VAL A 1 148 ? -1.070 -8.574 15.591 1.00 86.12 148 VAL A N 1
ATOM 1222 C CA . VAL A 1 148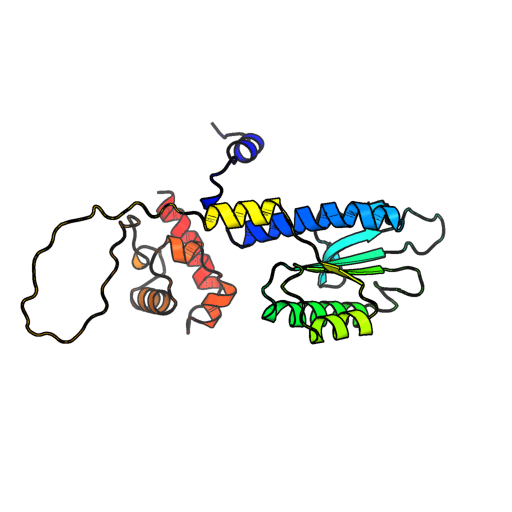 ? -2.104 -7.541 15.495 1.00 86.12 148 VAL A CA 1
ATOM 1223 C C . VAL A 1 148 ? -3.474 -8.101 15.857 1.00 86.12 148 VAL A C 1
ATOM 1225 O O . VAL A 1 148 ? -4.255 -7.405 16.502 1.00 86.12 148 VAL A O 1
ATOM 1228 N N . GLN A 1 149 ? -3.785 -9.346 15.485 1.00 86.69 149 GLN A N 1
ATOM 1229 C CA . GLN A 1 149 ? -5.017 -10.001 15.932 1.00 86.69 149 GLN A CA 1
ATOM 1230 C C . GLN A 1 149 ? -5.076 -10.113 17.451 1.00 86.69 149 GLN A C 1
ATOM 1232 O O . GLN A 1 149 ? -6.100 -9.771 18.037 1.00 86.69 149 GLN A O 1
ATOM 1237 N N . GLU A 1 150 ? -3.985 -10.549 18.070 1.00 83.00 150 GLU A N 1
ATOM 1238 C CA . GLU A 1 150 ? -3.889 -10.702 19.514 1.00 83.00 150 GLU A CA 1
ATOM 1239 C C . GLU A 1 150 ? -3.999 -9.349 20.225 1.00 83.00 150 GLU A C 1
ATOM 1241 O O . GLU A 1 150 ? -4.787 -9.194 21.155 1.00 83.00 150 GLU A O 1
ATOM 1246 N N . LEU A 1 151 ? -3.324 -8.321 19.707 1.00 82.38 151 LEU A N 1
ATOM 1247 C CA . LEU A 1 151 ? -3.451 -6.954 20.206 1.00 82.38 151 LEU A CA 1
ATOM 1248 C C . LEU A 1 151 ? -4.898 -6.442 20.114 1.00 82.38 151 LEU A C 1
ATOM 1250 O O . LEU A 1 151 ? -5.443 -5.896 21.072 1.00 82.38 151 LEU A O 1
ATOM 1254 N N . LEU A 1 152 ? -5.561 -6.657 18.974 1.00 84.44 152 LEU A N 1
ATOM 1255 C CA . LEU A 1 152 ? -6.965 -6.288 18.789 1.00 84.44 152 LEU A CA 1
ATOM 1256 C C . LEU A 1 152 ? -7.905 -7.093 19.697 1.00 84.44 152 LEU A C 1
ATOM 1258 O O . LEU A 1 152 ? -8.930 -6.556 20.118 1.00 84.44 152 LEU A O 1
ATOM 1262 N N . ARG A 1 153 ? -7.580 -8.357 19.994 1.00 82.88 153 ARG A N 1
ATOM 1263 C CA . ARG A 1 153 ? -8.321 -9.207 20.932 1.00 82.88 153 ARG A CA 1
ATOM 1264 C C . ARG A 1 153 ? -8.206 -8.660 22.348 1.00 82.88 153 ARG A C 1
ATOM 1266 O O . ARG A 1 153 ? -9.232 -8.426 22.966 1.00 82.88 153 ARG A O 1
ATOM 1273 N N . GLN A 1 154 ? -7.003 -8.333 22.809 1.00 78.44 154 GLN A N 1
ATOM 1274 C CA . GLN A 1 154 ? -6.763 -7.757 24.138 1.00 78.44 154 GLN A CA 1
ATOM 1275 C C . GLN A 1 154 ? -7.408 -6.374 24.325 1.00 78.44 154 GLN A C 1
ATOM 1277 O O . GLN A 1 154 ? -7.806 -6.016 25.431 1.00 78.44 154 GLN A O 1
ATOM 1282 N N . ILE A 1 155 ? -7.557 -5.599 23.245 1.00 77.44 155 ILE A N 1
ATOM 1283 C CA . ILE A 1 155 ? -8.314 -4.338 23.261 1.00 77.44 155 ILE A CA 1
ATOM 1284 C C . ILE A 1 155 ? -9.831 -4.592 23.386 1.00 77.44 155 ILE A C 1
ATOM 1286 O O . ILE A 1 155 ? -10.537 -3.783 23.986 1.00 77.44 155 ILE A O 1
ATOM 1290 N N . LYS A 1 156 ? -10.345 -5.692 22.816 1.00 74.56 156 LYS A N 1
ATOM 1291 C CA . LYS A 1 156 ? -11.777 -6.051 22.826 1.00 74.56 156 LYS A CA 1
ATOM 1292 C C . LYS A 1 156 ? -12.209 -6.838 24.065 1.00 74.56 156 LYS A C 1
ATOM 1294 O O . LYS A 1 156 ? -13.331 -6.651 24.526 1.00 74.56 156 LYS A O 1
ATOM 1299 N N . GLU A 1 157 ? -11.356 -7.717 24.581 1.00 60.31 157 GLU A N 1
ATOM 1300 C CA . GLU A 1 157 ? -11.593 -8.536 25.770 1.00 60.31 157 GLU A CA 1
ATOM 1301 C C . GLU A 1 157 ? -11.465 -7.682 27.032 1.00 60.31 157 GLU A C 1
ATOM 1303 O O . GLU A 1 157 ? -10.473 -7.687 27.759 1.00 60.31 157 GLU A O 1
ATOM 1308 N N . LYS A 1 158 ? -12.517 -6.916 27.295 1.00 50.03 158 LYS A N 1
ATOM 1309 C CA . LYS A 1 158 ? -12.846 -6.471 28.640 1.00 50.03 158 LYS A CA 1
ATOM 1310 C C . LYS A 1 158 ? -13.579 -7.634 29.328 1.00 50.03 158 LYS A C 1
ATOM 1312 O O . LYS A 1 158 ? -14.547 -8.131 28.751 1.00 50.03 158 LYS A O 1
ATOM 1317 N N . PRO A 1 159 ? -13.217 -8.039 30.556 1.00 40.31 159 PRO A N 1
ATOM 1318 C CA . PRO A 1 159 ? -14.217 -8.560 31.475 1.00 40.31 159 PRO A CA 1
ATOM 1319 C C . PRO A 1 159 ? -15.238 -7.436 31.674 1.00 40.31 159 PRO A C 1
ATOM 1321 O O . PRO A 1 159 ? -14.861 -6.317 32.037 1.00 40.31 159 PRO A O 1
ATOM 1324 N N . SER A 1 160 ? -16.521 -7.689 31.417 1.00 42.28 160 SER A N 1
ATOM 1325 C CA . SER A 1 160 ? -17.539 -6.910 32.112 1.00 42.28 160 SER A CA 1
ATOM 1326 C C . SER A 1 160 ? -17.315 -7.186 33.594 1.00 42.28 160 SER A C 1
ATOM 1328 O O . SER A 1 160 ? -17.564 -8.301 34.050 1.00 42.28 160 SER A O 1
ATOM 1330 N N . GLU A 1 161 ? -16.786 -6.222 34.344 1.00 38.09 161 GLU A N 1
ATOM 1331 C CA . GLU A 1 161 ? -16.992 -6.244 35.787 1.00 38.09 161 GLU A CA 1
ATOM 1332 C C . GLU A 1 161 ? -18.505 -6.275 35.981 1.00 38.09 161 GLU A C 1
ATOM 1334 O O . GLU A 1 161 ? -19.220 -5.369 35.547 1.00 38.09 161 GLU A O 1
ATOM 1339 N N . ALA A 1 162 ? -18.977 -7.411 36.490 1.00 34.06 162 ALA A N 1
ATOM 1340 C CA . ALA A 1 162 ? -20.363 -7.639 36.813 1.00 34.06 162 ALA A CA 1
ATOM 1341 C C . ALA A 1 162 ? -20.834 -6.486 37.700 1.00 34.06 162 ALA A C 1
ATOM 1343 O O . ALA A 1 162 ? -20.267 -6.228 38.762 1.00 34.06 162 ALA A O 1
ATOM 1344 N N . LEU A 1 163 ? -21.874 -5.793 37.239 1.00 35.38 163 LEU A N 1
ATOM 1345 C CA . LEU A 1 163 ? -22.729 -5.018 38.121 1.00 35.38 163 LEU A CA 1
ATOM 1346 C C . LEU A 1 163 ? -23.124 -5.946 39.283 1.00 35.38 163 LEU A C 1
ATOM 1348 O O . LEU A 1 163 ? -23.530 -7.079 39.009 1.00 35.38 163 LEU A O 1
ATOM 1352 N N . PRO A 1 164 ? -22.985 -5.532 40.554 1.00 34.66 164 PRO A N 1
ATOM 1353 C CA . PRO A 1 164 ? -23.527 -6.306 41.657 1.00 34.66 164 PRO A CA 1
ATOM 1354 C C . PRO A 1 164 ? -25.028 -6.486 41.417 1.00 34.66 164 PRO A C 1
ATOM 1356 O O . PRO A 1 164 ? -25.782 -5.514 41.332 1.00 34.66 164 PRO A O 1
ATOM 1359 N N . GLU A 1 165 ? -25.448 -7.738 41.244 1.00 34.25 165 GLU A N 1
ATOM 1360 C CA . GLU A 1 165 ? -26.856 -8.092 41.205 1.00 34.25 165 GLU A CA 1
ATOM 1361 C C . GLU A 1 165 ? -27.507 -7.685 42.527 1.00 34.25 165 GLU A C 1
ATOM 1363 O O . GLU A 1 165 ? -27.117 -8.140 43.601 1.00 34.25 165 GLU A O 1
ATOM 1368 N N . GLY A 1 166 ? -28.557 -6.875 42.420 1.00 33.12 166 GLY A N 1
ATOM 1369 C CA . GLY A 1 166 ? -29.624 -6.862 43.408 1.00 33.12 166 GLY A CA 1
ATOM 1370 C C . GLY A 1 166 ? -29.685 -5.640 44.312 1.00 33.12 166 GLY A C 1
ATOM 1371 O O . GLY A 1 166 ? -29.460 -5.753 45.510 1.00 33.12 166 GLY A O 1
ATOM 1372 N N . THR A 1 167 ? -30.226 -4.542 43.783 1.00 30.12 167 THR A N 1
ATOM 1373 C CA . THR A 1 167 ? -31.213 -3.775 44.555 1.00 30.12 167 THR A CA 1
ATOM 1374 C C . THR A 1 167 ? -32.435 -3.537 43.676 1.00 30.12 167 THR A C 1
ATOM 1376 O O . THR A 1 167 ? -32.454 -2.660 42.818 1.00 30.12 167 THR A O 1
ATOM 1379 N N . LYS A 1 168 ? -33.459 -4.374 43.865 1.00 36.41 168 LYS A N 1
ATOM 1380 C CA . LYS A 1 168 ? -34.821 -4.111 43.391 1.00 36.41 168 LYS A CA 1
ATOM 1381 C C . LYS A 1 168 ? -35.405 -2.986 44.239 1.00 36.41 168 LYS A C 1
ATOM 1383 O O . LYS A 1 168 ? -35.579 -3.225 45.429 1.00 36.41 168 LYS A O 1
ATOM 1388 N N . ILE A 1 169 ? -35.788 -1.858 43.641 1.00 31.44 169 ILE A N 1
ATOM 1389 C CA . ILE A 1 169 ? -36.936 -1.058 44.098 1.00 31.44 169 ILE A CA 1
ATOM 1390 C C . ILE A 1 169 ? -37.669 -0.516 42.857 1.00 31.44 169 ILE A C 1
ATOM 1392 O O . ILE A 1 169 ? -37.059 -0.185 41.845 1.00 31.44 169 ILE A O 1
ATOM 1396 N N . THR A 1 170 ? -38.989 -0.591 42.955 1.00 31.34 170 THR A N 1
ATOM 1397 C CA . THR A 1 170 ? -40.096 -0.470 41.993 1.00 31.34 170 THR A CA 1
ATOM 1398 C C . THR A 1 170 ? -40.383 0.952 41.467 1.00 31.34 170 THR A C 1
ATOM 1400 O O . THR A 1 170 ? -39.794 1.901 41.975 1.00 31.34 170 THR A O 1
ATOM 1403 N N . PRO A 1 171 ? -41.265 1.098 40.449 1.00 34.00 171 PRO A N 1
ATOM 1404 C CA . PRO A 1 171 ? -41.439 2.322 39.666 1.00 34.00 171 PRO A CA 1
ATOM 1405 C C . PRO A 1 171 ? -42.486 3.271 40.265 1.00 34.00 171 PRO A C 1
ATOM 1407 O O . PRO A 1 171 ? -43.568 2.825 40.639 1.00 34.00 171 PRO A O 1
ATOM 1410 N N . GLU A 1 172 ? -42.195 4.572 40.261 1.00 34.38 172 GLU A N 1
ATOM 1411 C CA . GLU A 1 172 ? -43.191 5.639 40.407 1.00 34.38 172 GLU A CA 1
ATOM 1412 C C . GLU A 1 172 ? -42.948 6.710 39.332 1.00 34.38 172 GLU A C 1
ATOM 1414 O O . GLU A 1 172 ? -41.809 7.066 39.024 1.00 34.38 172 GLU A O 1
ATOM 1419 N N . GLU A 1 173 ? -44.045 7.114 38.694 1.00 35.25 173 GLU A N 1
ATOM 1420 C CA . GLU A 1 173 ? -44.147 8.042 37.568 1.00 35.25 173 GLU A CA 1
ATOM 1421 C C . GLU A 1 173 ? -43.956 9.505 38.007 1.00 35.25 173 GLU A C 1
ATOM 1423 O O . GLU A 1 173 ? -44.337 9.857 39.116 1.00 35.25 173 GLU A O 1
ATOM 1428 N N . GLU A 1 174 ? -43.419 10.351 37.114 1.00 29.59 174 GLU A N 1
ATOM 1429 C CA . GLU A 1 174 ? -43.989 11.646 36.669 1.00 29.59 174 GLU A CA 1
ATOM 1430 C C . GLU A 1 174 ? -42.910 12.620 36.136 1.00 29.59 174 GLU A C 1
ATOM 1432 O O . GLU A 1 174 ? -41.987 13.003 36.844 1.00 29.59 174 GLU A O 1
ATOM 1437 N N . GLY A 1 175 ? -43.107 13.091 34.893 1.00 24.77 175 GLY A N 1
ATOM 1438 C CA . GLY A 1 175 ? -42.787 14.459 34.451 1.00 24.77 175 GLY A CA 1
ATOM 1439 C C . GLY A 1 175 ? -41.342 14.824 34.061 1.00 24.77 175 GLY A C 1
ATOM 1440 O O . GLY A 1 175 ? -40.413 14.700 34.844 1.00 24.77 175 GLY A O 1
ATOM 1441 N N . GLY A 1 176 ? -41.179 15.439 32.880 1.00 24.55 176 GLY A N 1
ATOM 1442 C CA . GLY A 1 176 ? -40.056 16.355 32.618 1.00 24.55 176 GLY A CA 1
ATOM 1443 C C . GLY A 1 176 ? -39.421 16.251 31.233 1.00 24.55 176 GLY A C 1
ATOM 1444 O O . GLY A 1 176 ? -38.851 15.232 30.868 1.00 24.55 176 GLY A O 1
ATOM 1445 N N . ALA A 1 177 ? -39.516 17.334 30.464 1.00 29.78 177 ALA A N 1
ATOM 1446 C CA . ALA A 1 177 ? -38.843 17.527 29.189 1.00 29.78 177 ALA A CA 1
ATOM 1447 C C . ALA A 1 177 ? -37.354 17.870 29.370 1.00 29.78 177 ALA A C 1
ATOM 1449 O O . ALA A 1 177 ? -37.016 18.649 30.255 1.00 29.78 177 ALA A O 1
ATOM 1450 N N . GLY A 1 178 ? -36.524 17.412 28.428 1.00 29.08 178 GLY A N 1
ATOM 1451 C CA . GLY A 1 178 ? -35.234 18.023 28.105 1.00 29.08 178 GLY A CA 1
ATOM 1452 C C . GLY A 1 178 ? -33.999 17.444 28.799 1.00 29.08 178 GLY A C 1
ATOM 1453 O O . GLY A 1 178 ? -34.024 17.090 29.968 1.00 29.08 178 GLY A O 1
ATOM 1454 N N . GLU A 1 179 ? -32.915 17.484 28.022 1.00 33.47 179 GLU A N 1
ATOM 1455 C CA . GLU A 1 179 ? -31.499 17.490 28.416 1.00 33.47 179 GLU A CA 1
ATOM 1456 C C . GLU A 1 179 ? -30.739 16.152 28.382 1.00 33.47 179 GLU A C 1
ATOM 1458 O O . GLU A 1 179 ? -31.049 15.164 29.038 1.00 33.47 179 GLU A O 1
ATOM 1463 N N . GLU A 1 180 ? -29.724 16.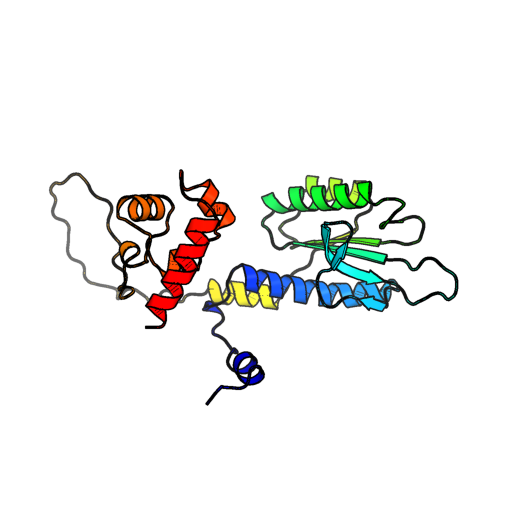165 27.512 1.00 41.00 180 GLU A N 1
ATOM 1464 C CA . GLU A 1 180 ? -28.724 15.135 27.266 1.00 41.00 180 GLU A CA 1
ATOM 1465 C C . GLU A 1 180 ? -27.986 14.791 28.566 1.00 41.00 180 GLU A C 1
ATOM 1467 O O . GLU A 1 180 ? -27.365 15.656 29.186 1.00 41.00 180 GLU A O 1
ATOM 1472 N N . GLU A 1 181 ? -28.018 13.520 28.976 1.00 35.75 181 GLU A N 1
ATOM 1473 C CA . GLU A 1 181 ? -27.298 13.079 30.168 1.00 35.75 181 GLU A CA 1
ATOM 1474 C C . GLU A 1 181 ? -25.780 13.105 29.946 1.00 35.75 181 GLU A C 1
ATOM 1476 O O . GLU A 1 181 ? -25.172 12.312 29.220 1.00 35.75 181 GLU A O 1
ATOM 1481 N N . VAL A 1 182 ? -25.188 14.074 30.633 1.00 34.53 182 VAL A N 1
ATOM 1482 C CA . VAL A 1 182 ? -23.774 14.389 30.748 1.00 34.53 182 VAL A CA 1
ATOM 1483 C C . VAL A 1 182 ? -23.046 13.263 31.489 1.00 34.53 182 VAL A C 1
ATOM 1485 O O . VAL A 1 182 ? -23.180 13.096 32.701 1.00 34.53 182 VAL A O 1
ATOM 1488 N N . LEU A 1 183 ? -22.207 12.509 30.777 1.00 30.19 183 LEU A N 1
ATOM 1489 C CA . LEU A 1 183 ? -21.250 11.586 31.390 1.00 30.19 183 LEU A CA 1
ATOM 1490 C C . LEU A 1 183 ? -20.080 12.378 31.992 1.00 30.19 183 LEU A C 1
ATOM 1492 O O . LEU A 1 183 ? -19.092 12.679 31.321 1.00 30.19 183 LEU A O 1
ATOM 1496 N N . PHE A 1 184 ? -20.179 12.687 33.283 1.00 35.78 184 PHE A N 1
ATOM 1497 C CA . PHE A 1 184 ? -19.050 13.162 34.079 1.00 35.78 184 PHE A CA 1
ATOM 1498 C C . PHE A 1 184 ? -17.990 12.059 34.203 1.00 35.78 184 PHE A C 1
ATOM 1500 O O . PHE A 1 184 ? -18.168 11.073 34.919 1.00 35.78 184 PHE A O 1
ATOM 1507 N N . VAL A 1 185 ? -16.845 12.251 33.545 1.00 34.41 185 VAL A N 1
ATOM 1508 C CA . VAL A 1 185 ? -15.620 11.493 33.822 1.00 34.41 185 VAL A CA 1
ATOM 1509 C C . VAL A 1 185 ? -14.554 12.468 34.300 1.00 34.41 185 VAL A C 1
ATOM 1511 O O . VAL A 1 185 ? -14.165 13.391 33.593 1.00 34.41 185 VAL A O 1
ATOM 1514 N N . LYS A 1 186 ? -14.120 12.222 35.536 1.00 36.19 186 LYS A N 1
ATOM 1515 C CA . LYS A 1 186 ? -13.080 12.894 36.320 1.00 36.19 186 LYS A CA 1
ATOM 1516 C C . LYS A 1 186 ? -12.040 13.661 35.479 1.00 36.19 186 LYS A C 1
ATOM 1518 O O . LYS A 1 186 ? -11.277 13.078 34.708 1.00 36.19 186 LYS A O 1
ATOM 1523 N N . GLU A 1 187 ? -12.050 14.968 35.711 1.00 43.88 187 GLU A N 1
ATOM 1524 C CA . GLU A 1 187 ? -11.349 16.068 35.051 1.00 43.88 187 GLU A CA 1
ATOM 1525 C C . GLU A 1 187 ? -9.868 15.829 34.715 1.00 43.88 187 GLU A C 1
ATOM 1527 O O . GLU A 1 187 ? -9.052 15.419 35.545 1.00 43.88 187 GLU A O 1
ATOM 1532 N N . SER A 1 188 ? -9.479 16.229 33.502 1.00 53.72 188 SER A N 1
ATOM 1533 C CA . SER A 1 188 ? -8.217 16.950 33.352 1.00 53.72 188 SER A CA 1
ATOM 1534 C C . SER A 1 188 ? -8.338 18.252 34.145 1.00 53.72 188 SER A C 1
ATOM 1536 O O . SER A 1 188 ? -9.301 18.975 33.934 1.00 53.72 188 SER A O 1
ATOM 1538 N N . LYS A 1 189 ? -7.363 18.565 35.011 1.00 70.62 189 LYS A N 1
ATOM 1539 C CA . LYS A 1 189 ? -7.276 19.799 35.830 1.00 70.62 189 LYS A CA 1
ATOM 1540 C C . LYS A 1 189 ? -7.549 21.106 35.054 1.00 70.62 189 LYS A C 1
ATOM 1542 O O . LYS A 1 189 ? -7.813 22.134 35.660 1.00 70.62 189 LYS A O 1
ATOM 1547 N N . TYR A 1 190 ? -7.474 21.044 33.728 1.00 75.44 190 TYR A N 1
ATOM 1548 C CA . TYR A 1 190 ? -7.662 22.140 32.797 1.00 75.44 190 TYR A CA 1
ATOM 1549 C C . TYR A 1 190 ? -8.736 21.778 31.758 1.00 75.44 190 TYR A C 1
ATOM 1551 O O . TYR A 1 190 ? -8.776 20.661 31.222 1.00 75.44 190 TYR A O 1
ATOM 1559 N N . SER A 1 191 ? -9.592 22.748 31.473 1.00 86.38 191 SER A N 1
ATOM 1560 C CA . SER A 1 191 ? -10.592 22.773 30.412 1.00 86.38 191 SER A CA 1
ATOM 1561 C C . SER A 1 191 ? -9.974 23.199 29.072 1.00 86.38 191 SER A C 1
ATOM 1563 O O . SER A 1 191 ? -8.854 23.704 29.004 1.00 86.38 191 SER A O 1
ATOM 1565 N N . LEU A 1 192 ? -10.712 23.044 27.966 1.00 85.44 192 LEU A N 1
ATOM 1566 C CA . LEU A 1 192 ? -10.259 23.538 26.657 1.00 85.44 192 LEU A CA 1
ATOM 1567 C C . LEU A 1 192 ? -10.023 25.054 26.639 1.00 85.44 192 LEU A C 1
ATOM 1569 O O . LEU A 1 192 ? -9.173 25.517 25.885 1.00 85.44 192 LEU A O 1
ATOM 1573 N N . GLN A 1 193 ? -10.758 25.813 27.454 1.00 88.12 193 GLN A N 1
ATOM 1574 C CA . GLN A 1 193 ? -10.649 27.273 27.518 1.00 88.12 193 GLN A CA 1
ATOM 1575 C C . GLN A 1 193 ? -9.369 27.735 28.224 1.00 88.12 193 GLN A C 1
ATOM 1577 O O . GLN A 1 193 ? -8.920 28.856 28.001 1.00 88.12 193 GLN A O 1
ATOM 1582 N N . ASP A 1 194 ? -8.743 26.859 29.012 1.00 85.25 194 ASP A N 1
ATOM 1583 C CA . ASP A 1 194 ? -7.475 27.154 29.682 1.00 85.25 194 ASP A CA 1
ATOM 1584 C C . ASP A 1 194 ? -6.286 27.129 28.713 1.00 85.25 194 ASP A C 1
ATOM 1586 O O . ASP A 1 194 ? -5.196 27.577 29.056 1.00 85.25 194 ASP A O 1
ATOM 1590 N N . VAL A 1 195 ? -6.475 26.639 27.480 1.00 88.19 195 VAL A N 1
ATOM 1591 C CA . VAL A 1 195 ? -5.443 26.636 26.439 1.00 88.19 195 VAL A CA 1
ATOM 1592 C C . VAL A 1 195 ? -5.350 28.023 25.783 1.00 88.19 195 VAL A C 1
ATOM 1594 O O . VAL A 1 195 ? -6.299 28.448 25.115 1.00 88.19 195 VAL A O 1
ATOM 1597 N N . PRO A 1 196 ? -4.193 28.720 25.849 1.00 85.88 196 PRO A N 1
ATOM 1598 C CA . PRO A 1 196 ? -4.011 30.026 25.235 1.00 85.88 196 PRO A CA 1
ATOM 1599 C C . PRO A 1 196 ? -4.409 30.044 23.759 1.00 85.88 196 PRO A C 1
ATOM 1601 O O . PRO A 1 196 ? -3.863 29.310 22.925 1.00 85.88 196 PRO A O 1
ATOM 1604 N N . GLY A 1 197 ? -5.351 30.931 23.442 1.00 85.19 197 GLY A N 1
ATOM 1605 C CA . GLY A 1 197 ? -5.911 31.095 22.105 1.00 85.19 197 GLY A CA 1
ATOM 1606 C C . GLY A 1 197 ? -7.198 30.309 21.839 1.00 85.19 197 GLY A C 1
ATOM 1607 O O . GLY A 1 197 ? -7.728 30.450 20.737 1.00 85.19 197 GLY A O 1
ATOM 1608 N N . ILE A 1 198 ? -7.710 29.529 22.797 1.00 88.56 198 ILE A N 1
ATOM 1609 C CA . ILE A 1 198 ? -9.054 28.938 22.747 1.00 88.56 198 ILE A CA 1
ATOM 1610 C C . ILE A 1 198 ? -9.988 29.761 23.642 1.00 88.56 198 ILE A C 1
ATOM 1612 O O . ILE A 1 198 ? -10.013 29.600 24.853 1.00 88.56 198 ILE A O 1
ATOM 1616 N N . GLY A 1 199 ? -10.768 30.657 23.036 1.00 86.81 199 GLY A N 1
ATOM 1617 C CA . GLY A 1 199 ? -11.862 31.347 23.732 1.00 86.81 199 GLY A CA 1
ATOM 1618 C C . GLY A 1 199 ? -13.164 30.528 23.748 1.00 86.81 199 GLY A C 1
ATOM 1619 O O . GLY A 1 199 ? -13.248 29.518 23.040 1.00 86.81 199 GLY A O 1
ATOM 1620 N N . PRO A 1 200 ? -14.216 30.992 24.452 1.00 85.12 200 PRO A N 1
ATOM 1621 C CA . PRO A 1 200 ? -15.501 30.288 24.573 1.00 85.12 200 PRO A CA 1
ATOM 1622 C C . PRO A 1 200 ? -16.101 29.868 23.221 1.00 85.12 200 PRO A C 1
ATOM 1624 O O . PRO A 1 200 ? -16.479 28.716 23.034 1.00 85.12 200 PRO A O 1
ATOM 1627 N N . ALA A 1 201 ? -16.063 30.763 22.228 1.00 85.38 201 ALA A N 1
ATOM 1628 C CA . ALA A 1 201 ? -16.573 30.498 20.880 1.00 85.38 201 ALA A CA 1
ATOM 1629 C C . ALA A 1 201 ? -15.796 29.405 20.119 1.00 85.38 201 ALA A C 1
ATOM 1631 O O . ALA A 1 201 ? -16.342 28.750 19.234 1.00 85.38 201 ALA A O 1
ATOM 1632 N N . TYR A 1 202 ? -14.507 29.209 20.419 1.00 87.38 202 TYR A N 1
ATOM 1633 C CA . TYR A 1 202 ? -13.727 28.115 19.834 1.00 87.38 202 TYR A CA 1
ATOM 1634 C C . TYR A 1 202 ? -13.889 26.821 20.627 1.00 87.38 202 TYR A C 1
ATOM 1636 O O . TYR A 1 202 ? -13.920 25.758 20.014 1.00 87.38 202 TYR A O 1
ATOM 1644 N N . ALA A 1 203 ? -14.041 26.899 21.950 1.00 87.44 203 ALA A N 1
ATOM 1645 C CA . ALA A 1 203 ? -14.342 25.740 22.783 1.00 87.44 203 ALA A CA 1
ATOM 1646 C C . ALA A 1 203 ? -15.684 25.099 22.391 1.00 87.44 203 ALA A C 1
ATOM 1648 O O . ALA A 1 203 ? -15.747 23.887 22.222 1.00 87.44 203 ALA A O 1
ATOM 1649 N N . GLU A 1 204 ? -16.721 25.902 22.143 1.00 88.12 204 GLU A N 1
ATOM 1650 C CA . GLU A 1 204 ? -18.018 25.412 21.659 1.00 88.12 204 GLU A CA 1
ATOM 1651 C C . GLU A 1 204 ? -17.887 24.691 20.310 1.00 88.12 204 GLU A C 1
ATOM 1653 O O . GLU A 1 204 ? -18.317 23.551 20.163 1.00 88.12 204 GLU A O 1
ATOM 1658 N N . LYS A 1 205 ? -17.179 25.293 19.348 1.00 88.06 205 LYS A N 1
ATOM 1659 C CA . LYS A 1 205 ? -16.909 24.667 18.044 1.00 88.06 205 LYS A CA 1
ATOM 1660 C C . LYS A 1 205 ? -16.131 23.354 18.154 1.00 88.06 205 LYS A C 1
ATOM 1662 O O . LYS A 1 205 ? -16.373 22.430 17.379 1.00 88.06 205 LYS A O 1
ATOM 1667 N N . LEU A 1 206 ? -15.171 23.281 19.077 1.00 86.88 206 LEU A N 1
ATOM 1668 C CA . LEU A 1 206 ? -14.412 22.062 19.355 1.00 86.88 206 LEU A CA 1
ATOM 1669 C C . LEU A 1 206 ? -15.321 20.989 19.960 1.00 86.88 206 LEU A C 1
ATOM 1671 O O . LEU A 1 206 ? -15.294 19.856 19.480 1.00 86.88 206 LEU A O 1
ATOM 1675 N N . ASN A 1 207 ? -16.187 21.364 20.904 1.00 86.50 207 ASN A N 1
ATOM 1676 C CA . ASN A 1 207 ? -17.189 20.477 21.489 1.00 86.50 207 ASN A CA 1
ATOM 1677 C C . ASN A 1 207 ? -18.141 19.920 20.425 1.00 86.50 207 ASN A C 1
ATOM 1679 O O . ASN A 1 207 ? -18.310 18.707 20.343 1.00 86.50 207 ASN A O 1
ATOM 1683 N N . THR A 1 208 ? -18.695 20.762 19.547 1.00 86.00 208 THR A N 1
ATOM 1684 C CA . THR A 1 208 ? -19.557 20.306 18.440 1.00 86.00 208 THR A CA 1
ATOM 1685 C C . THR A 1 208 ? -18.818 19.355 17.494 1.00 86.00 208 THR A C 1
ATOM 1687 O O . THR A 1 208 ? -19.411 18.442 16.927 1.00 86.00 208 THR A O 1
ATOM 1690 N N . ALA A 1 209 ? -17.503 19.527 17.341 1.00 78.81 209 ALA A N 1
ATOM 1691 C CA . ALA A 1 209 ? -16.654 18.630 16.565 1.00 78.81 209 ALA A CA 1
ATOM 1692 C C . ALA A 1 209 ? -16.174 17.389 17.347 1.00 78.81 209 ALA A C 1
ATOM 1694 O O . ALA A 1 209 ? -15.308 16.659 16.850 1.00 78.81 209 ALA A O 1
ATOM 1695 N N . GLY A 1 210 ? -16.713 17.127 18.540 1.00 82.44 210 GLY A N 1
ATOM 1696 C CA . GLY A 1 210 ? -16.392 15.963 19.369 1.00 82.44 210 GLY A CA 1
ATOM 1697 C C . GLY A 1 210 ? -15.028 16.037 20.060 1.00 82.44 210 GLY A C 1
ATOM 1698 O O . GLY A 1 210 ? -14.415 15.003 20.318 1.00 82.44 210 GLY A O 1
ATOM 1699 N N . ILE A 1 211 ? -14.502 17.244 20.284 1.00 87.31 211 ILE A N 1
ATOM 1700 C CA . ILE A 1 211 ? -13.290 17.503 21.067 1.00 87.31 211 ILE A CA 1
ATOM 1701 C C . ILE A 1 211 ? -13.739 18.180 22.358 1.00 87.31 211 ILE A C 1
ATOM 1703 O O . ILE A 1 211 ? -14.006 19.378 22.348 1.00 87.31 211 ILE A O 1
ATOM 1707 N N . HIS A 1 212 ? -13.815 17.415 23.448 1.00 84.50 212 HIS A N 1
ATOM 1708 C CA . HIS A 1 212 ? -14.348 17.897 24.728 1.00 84.50 212 HIS A CA 1
ATOM 1709 C C . HIS A 1 212 ? -13.262 18.174 25.765 1.00 84.50 212 HIS A C 1
ATOM 1711 O O . HIS A 1 212 ? -13.427 19.010 26.651 1.00 84.50 212 HIS A O 1
ATOM 1717 N N . THR A 1 213 ? -12.118 17.505 25.637 1.00 86.50 213 THR A N 1
ATOM 1718 C CA . THR A 1 213 ? -11.018 17.602 26.595 1.00 86.50 213 THR A CA 1
ATOM 1719 C C . THR A 1 213 ? -9.706 18.001 25.929 1.00 86.50 213 THR A C 1
ATOM 1721 O O . THR A 1 213 ? -9.505 17.835 24.721 1.00 86.50 213 THR A O 1
ATOM 1724 N N . ILE A 1 214 ? -8.746 18.466 26.736 1.00 83.88 214 ILE A N 1
ATOM 1725 C CA . ILE A 1 214 ? -7.372 18.711 26.273 1.00 83.88 214 ILE A CA 1
ATOM 1726 C C . ILE A 1 214 ? -6.761 17.435 25.673 1.00 83.88 214 ILE A C 1
ATOM 1728 O O . ILE A 1 214 ? -6.048 17.494 24.671 1.00 83.88 214 ILE A O 1
ATOM 1732 N N . LYS A 1 215 ? -7.080 16.260 26.228 1.00 80.94 215 LYS A N 1
ATOM 1733 C CA . LYS A 1 215 ? -6.622 14.973 25.687 1.00 80.94 215 LYS A CA 1
ATOM 1734 C C . LYS A 1 215 ? -7.192 14.714 24.295 1.00 80.94 215 LYS A C 1
ATOM 1736 O O . LYS A 1 215 ? -6.436 14.303 23.414 1.00 80.94 215 LYS A O 1
ATOM 1741 N N . ASP A 1 216 ? -8.466 15.022 24.069 1.00 81.56 216 ASP A N 1
ATOM 1742 C CA . ASP A 1 216 ? -9.089 14.899 22.747 1.00 81.56 216 ASP A CA 1
ATOM 1743 C C . ASP A 1 216 ? -8.434 15.847 21.746 1.00 81.56 216 ASP A C 1
ATOM 1745 O O . ASP A 1 216 ? -8.114 15.447 20.626 1.00 81.56 216 ASP A O 1
ATOM 1749 N N . LEU A 1 217 ? -8.142 17.082 22.166 1.00 85.81 217 LEU A N 1
ATOM 1750 C CA . LEU A 1 217 ? -7.431 18.056 21.342 1.00 85.81 217 LEU A CA 1
ATOM 1751 C C . LEU A 1 217 ? -6.032 17.543 20.965 1.00 85.81 217 LEU A C 1
ATOM 1753 O O . LEU A 1 217 ? -5.619 17.643 19.807 1.00 85.81 217 LEU A O 1
ATOM 1757 N N . LEU A 1 218 ? -5.308 16.937 21.909 1.00 82.62 218 LEU A N 1
ATOM 1758 C CA . LEU A 1 218 ? -3.988 16.352 21.671 1.00 82.62 218 LEU A CA 1
ATOM 1759 C C . LEU A 1 218 ? -4.038 15.099 20.792 1.00 82.62 218 LEU A C 1
ATOM 1761 O O . LEU A 1 218 ? -3.099 14.879 20.023 1.00 82.62 218 LEU A O 1
ATOM 1765 N N . ALA A 1 219 ? -5.108 14.312 20.870 1.00 79.19 219 ALA A N 1
ATOM 1766 C CA . ALA A 1 219 ? -5.292 13.078 20.111 1.00 79.19 219 ALA A CA 1
ATOM 1767 C C . ALA A 1 219 ? -5.921 13.292 18.721 1.00 79.19 219 ALA A C 1
ATOM 1769 O O . ALA A 1 219 ? -5.842 12.406 17.866 1.00 79.19 219 ALA A O 1
ATOM 1770 N N . CYS A 1 220 ? -6.537 14.450 18.463 1.00 79.50 220 CYS A N 1
ATOM 1771 C CA . CYS A 1 220 ? -7.289 14.672 17.235 1.00 79.50 220 CYS A CA 1
ATOM 1772 C C . CYS A 1 220 ? -6.407 14.743 15.970 1.00 79.50 220 CYS A C 1
ATOM 1774 O O . CYS A 1 220 ? -5.267 15.224 15.970 1.00 79.50 220 CYS A O 1
ATOM 1776 N N . ASN A 1 221 ? -6.960 14.289 14.837 1.00 81.81 221 ASN A N 1
ATOM 1777 C CA . ASN A 1 221 ? -6.328 14.472 13.533 1.00 81.81 221 ASN A CA 1
ATOM 1778 C C . ASN A 1 221 ? -6.592 15.894 13.030 1.00 81.81 221 ASN A C 1
ATOM 1780 O O . ASN A 1 221 ? -7.653 16.190 12.478 1.00 81.81 221 ASN A O 1
ATOM 1784 N N . VAL A 1 222 ? -5.585 16.750 13.174 1.00 78.25 222 VAL A N 1
ATOM 1785 C CA . VAL A 1 222 ? -5.664 18.180 12.864 1.00 78.25 222 VAL A CA 1
ATOM 1786 C C . VAL A 1 222 ? -6.111 18.469 11.425 1.00 78.25 222 VAL A C 1
ATOM 1788 O O . VAL A 1 222 ? -6.878 19.399 11.197 1.00 78.25 222 VAL A O 1
ATOM 1791 N N . LYS A 1 223 ? -5.685 17.664 10.442 1.00 72.25 223 LYS A N 1
ATOM 1792 C CA . LYS A 1 223 ? -6.047 17.876 9.027 1.00 72.25 223 LYS A CA 1
ATOM 1793 C C . LYS A 1 223 ? -7.511 17.551 8.736 1.00 72.25 223 LYS A C 1
ATOM 1795 O O . LYS A 1 223 ? -8.087 18.146 7.832 1.00 72.25 223 LYS A O 1
ATOM 1800 N N . MET A 1 224 ? -8.083 16.596 9.466 1.00 73.62 224 MET A N 1
ATOM 1801 C CA . MET A 1 224 ? -9.495 16.231 9.345 1.00 73.62 224 MET A CA 1
ATOM 1802 C C . MET A 1 224 ? -10.365 17.218 10.118 1.00 73.62 224 MET A C 1
ATOM 1804 O O . MET A 1 224 ? -11.285 17.798 9.554 1.00 73.62 224 MET A O 1
ATOM 1808 N N . LYS A 1 225 ? -10.006 17.504 11.373 1.00 81.19 225 LYS A N 1
ATOM 1809 C CA . LYS A 1 225 ? -10.782 18.401 12.234 1.00 81.19 225 LYS A CA 1
ATOM 1810 C C . LYS A 1 225 ? -10.794 19.847 11.746 1.00 81.19 225 LYS A C 1
ATOM 1812 O O . LYS A 1 225 ? -11.835 20.482 11.814 1.00 81.19 225 LYS A O 1
ATOM 1817 N N . ALA A 1 226 ? -9.714 20.333 11.132 1.00 80.44 226 ALA A N 1
ATOM 1818 C CA . ALA A 1 226 ? -9.710 21.648 10.478 1.00 80.44 226 ALA A CA 1
ATOM 1819 C C . ALA A 1 226 ? -10.708 21.767 9.309 1.00 80.44 226 ALA A C 1
ATOM 1821 O O . ALA A 1 226 ? -11.076 22.874 8.934 1.00 80.44 226 ALA A O 1
ATOM 1822 N N . LYS A 1 227 ? -11.120 20.648 8.695 1.00 80.88 227 LYS A N 1
ATOM 1823 C CA . LYS A 1 227 ? -12.146 20.649 7.639 1.00 80.88 227 LYS A CA 1
ATOM 1824 C C . LYS A 1 227 ? -13.562 20.607 8.207 1.00 80.88 227 LYS A C 1
ATOM 1826 O O . LYS A 1 227 ? -14.475 21.110 7.568 1.00 80.88 227 LYS A O 1
ATOM 1831 N N . GLU A 1 228 ? -13.729 19.992 9.374 1.00 80.69 228 GLU A N 1
ATOM 1832 C CA . GLU A 1 228 ? -15.015 19.877 10.070 1.00 80.69 228 GLU A CA 1
ATOM 1833 C C . GLU A 1 228 ? -15.357 21.159 10.845 1.00 80.69 228 GLU A C 1
ATOM 1835 O O . GLU A 1 228 ? -16.523 21.525 10.951 1.00 80.69 228 GLU A O 1
ATOM 1840 N N . ILE A 1 229 ? -14.349 21.874 11.357 1.00 85.38 229 ILE A N 1
ATOM 1841 C CA . ILE A 1 229 ? -14.545 23.053 12.202 1.00 85.38 229 ILE A CA 1
ATOM 1842 C C . ILE A 1 229 ? -14.446 24.340 11.373 1.00 85.38 229 ILE A C 1
ATOM 1844 O O . ILE A 1 229 ? -13.359 24.803 11.019 1.00 85.38 229 ILE A O 1
ATOM 1848 N N . HIS A 1 230 ? -15.589 24.975 11.115 1.00 82.06 230 HIS A N 1
ATOM 1849 C CA . HIS A 1 230 ? -15.640 26.214 10.339 1.00 82.06 230 HIS A CA 1
ATOM 1850 C C . HIS A 1 230 ? -14.906 27.383 11.033 1.00 82.06 230 HIS A C 1
ATOM 1852 O O . HIS A 1 230 ? -15.222 27.791 12.160 1.00 82.06 230 HIS A O 1
ATOM 1858 N N . GLY A 1 231 ? -13.933 27.962 10.322 1.00 81.38 231 GLY A N 1
ATOM 1859 C CA . GLY A 1 231 ? -13.110 29.077 10.801 1.00 81.38 231 GLY A CA 1
ATOM 1860 C C . GLY A 1 231 ? -11.909 28.667 11.661 1.00 81.38 231 GLY A C 1
ATOM 1861 O O . GLY A 1 231 ? -11.262 29.538 12.234 1.00 81.38 231 GLY A O 1
ATOM 1862 N N . VAL A 1 232 ? -11.589 27.371 11.754 1.00 84.75 232 VAL A N 1
ATOM 1863 C CA . VAL A 1 232 ? -10.404 26.877 12.469 1.00 84.75 232 VAL A CA 1
ATOM 1864 C C . VAL A 1 232 ? -9.456 26.180 11.496 1.00 84.75 232 VAL A C 1
ATOM 1866 O O . VAL A 1 232 ? -9.722 25.094 10.992 1.00 84.75 232 VAL A O 1
ATOM 1869 N N . GLY A 1 233 ? -8.305 26.806 11.245 1.00 81.81 233 GLY A N 1
ATOM 1870 C CA . GLY A 1 233 ? -7.270 26.243 10.383 1.00 81.81 233 GLY A CA 1
ATOM 1871 C C . GLY A 1 233 ? -6.395 25.195 11.077 1.00 81.81 233 GLY A C 1
ATOM 1872 O O . GLY A 1 233 ? -6.257 25.162 12.301 1.00 81.81 233 GLY A O 1
ATOM 1873 N N . VAL A 1 234 ? -5.703 24.390 10.264 1.00 80.31 234 VAL A N 1
ATOM 1874 C CA . VAL A 1 234 ? -4.685 23.414 10.707 1.00 80.31 234 VAL A CA 1
ATOM 1875 C C . VAL A 1 234 ? -3.619 24.069 11.596 1.00 80.31 234 VAL A C 1
ATOM 1877 O O . VAL A 1 234 ? -3.193 23.481 12.588 1.00 80.31 234 VAL A O 1
ATOM 1880 N N . GLY A 1 235 ? -3.203 25.297 11.264 1.00 76.38 235 GLY A N 1
ATOM 1881 C CA . GLY A 1 235 ? -2.231 26.060 12.051 1.00 76.38 235 GLY A CA 1
ATOM 1882 C C . GLY A 1 235 ? -2.723 26.378 13.466 1.00 76.38 235 GLY A C 1
ATOM 1883 O O . GLY A 1 235 ? -1.980 26.166 14.422 1.00 76.38 235 GLY A O 1
ATOM 1884 N N . SER A 1 236 ? -3.982 26.805 13.610 1.00 85.38 236 SER A N 1
ATOM 1885 C CA . SER A 1 236 ? -4.590 27.122 14.909 1.00 85.38 236 SER A CA 1
ATOM 1886 C C . SER A 1 236 ? -4.670 25.888 15.805 1.00 85.38 236 SER A C 1
ATOM 1888 O O . SER A 1 236 ? -4.208 25.928 16.939 1.00 85.38 236 SER A O 1
ATOM 1890 N N . LEU A 1 237 ? -5.145 24.759 15.272 1.00 86.94 237 LEU A N 1
ATOM 1891 C CA . LEU A 1 237 ? -5.206 23.490 16.007 1.00 86.94 237 LEU A CA 1
ATOM 1892 C C . LEU A 1 237 ? -3.821 22.975 16.421 1.00 86.94 237 LEU A C 1
ATOM 1894 O O . LEU A 1 237 ? -3.664 22.467 17.527 1.00 86.94 237 LEU A O 1
ATOM 1898 N N . ASN A 1 238 ? -2.800 23.110 15.568 1.00 86.44 238 ASN A N 1
ATOM 1899 C CA . ASN A 1 238 ? -1.431 22.740 15.938 1.00 86.44 238 ASN A CA 1
ATOM 1900 C C . ASN A 1 238 ? -0.880 23.638 17.054 1.00 86.44 238 ASN A C 1
ATOM 1902 O O . ASN A 1 238 ? -0.280 23.125 17.996 1.00 86.44 238 ASN A O 1
ATOM 1906 N N . LYS A 1 239 ? -1.124 24.953 16.978 1.00 88.56 239 LYS A N 1
ATOM 1907 C CA . LYS A 1 239 ? -0.726 25.910 18.018 1.00 88.56 239 LYS A CA 1
ATOM 1908 C C . LYS A 1 239 ? -1.412 25.601 19.350 1.00 88.56 239 LYS A C 1
ATOM 1910 O O . LYS A 1 239 ? -0.755 25.546 20.382 1.00 88.56 239 LYS A O 1
ATOM 1915 N N . TRP A 1 240 ? -2.709 25.305 19.323 1.00 92.69 240 TRP A N 1
ATOM 1916 C CA . TRP A 1 240 ? -3.449 24.905 20.515 1.00 92.69 240 TRP A CA 1
ATOM 1917 C C . TRP A 1 240 ? -2.974 23.567 21.086 1.00 92.69 240 TRP A C 1
ATOM 1919 O O . TRP A 1 240 ? -2.854 23.446 22.297 1.00 92.69 240 TRP A O 1
ATOM 1929 N N . ARG A 1 241 ? -2.613 22.583 20.248 1.00 90.19 241 ARG A N 1
ATOM 1930 C CA . ARG A 1 241 ? -1.991 21.328 20.715 1.00 90.19 241 ARG A CA 1
ATOM 1931 C C . ARG A 1 241 ? -0.637 21.558 21.379 1.00 90.19 241 ARG A C 1
ATOM 1933 O O . ARG A 1 241 ? -0.310 20.850 22.323 1.00 90.19 241 ARG A O 1
ATOM 1940 N N . GLN A 1 242 ? 0.157 22.502 20.886 1.00 85.62 242 GLN A N 1
ATOM 1941 C CA . GLN A 1 242 ? 1.438 22.848 21.499 1.00 85.62 242 GLN A CA 1
ATOM 1942 C C . GLN A 1 242 ? 1.234 23.493 22.877 1.00 85.62 242 GLN A C 1
ATOM 1944 O O . GLN A 1 242 ? 1.824 23.032 23.848 1.00 85.62 242 GLN A O 1
ATOM 1949 N N . ASN A 1 243 ? 0.340 24.477 22.978 1.00 85.19 243 ASN A N 1
ATOM 1950 C CA . ASN A 1 243 ? 0.012 25.141 24.243 1.00 85.19 243 ASN A CA 1
ATOM 1951 C C . ASN A 1 243 ? -0.617 24.168 25.258 1.00 85.19 243 ASN A C 1
ATOM 1953 O O . ASN A 1 243 ? -0.271 24.169 26.433 1.00 85.19 243 ASN A O 1
ATOM 1957 N N . ALA A 1 244 ? -1.487 23.273 24.786 1.00 86.62 244 ALA A N 1
ATOM 1958 C CA . ALA A 1 244 ? -2.073 22.201 25.584 1.00 86.62 244 ALA A CA 1
ATOM 1959 C C . ALA A 1 244 ? -1.029 21.240 26.177 1.00 86.62 244 ALA A C 1
ATOM 1961 O O . ALA A 1 244 ? -1.247 20.714 27.263 1.00 86.62 244 ALA A O 1
ATOM 1962 N N . ARG A 1 245 ? 0.092 20.986 25.482 1.00 85.12 245 ARG A N 1
ATOM 1963 C CA . ARG A 1 245 ? 1.190 20.168 26.031 1.00 85.12 245 ARG A CA 1
ATOM 1964 C C . ARG A 1 245 ? 1.899 20.884 27.171 1.00 85.12 245 ARG A C 1
ATOM 1966 O O . ARG A 1 245 ? 2.137 20.257 28.188 1.00 85.12 245 ARG A O 1
ATOM 1973 N N . GLN A 1 246 ? 2.161 22.180 27.013 1.00 81.31 246 GLN A N 1
ATOM 1974 C CA . GLN A 1 246 ? 2.849 22.988 28.025 1.00 81.31 246 GLN A CA 1
ATOM 1975 C C . GLN A 1 246 ? 2.065 23.025 29.342 1.00 81.31 246 GLN A C 1
ATOM 1977 O O . GLN A 1 246 ? 2.628 22.749 30.387 1.00 81.31 246 GLN A O 1
ATOM 1982 N N . ILE A 1 247 ? 0.746 23.222 29.282 1.00 80.38 247 ILE A N 1
ATOM 1983 C CA . ILE A 1 247 ? -0.117 23.254 30.479 1.00 80.38 247 ILE A CA 1
ATOM 1984 C C . ILE A 1 247 ? -0.209 21.890 31.179 1.00 80.38 247 ILE A C 1
ATOM 1986 O O . ILE A 1 247 ? -0.453 21.811 32.376 1.00 80.38 247 ILE A O 1
ATOM 1990 N N . MET A 1 248 ? -0.045 20.796 30.432 1.00 73.50 248 MET A N 1
ATOM 1991 C CA . MET A 1 248 ? -0.031 19.443 30.997 1.00 73.50 248 MET A CA 1
ATOM 1992 C C . MET A 1 248 ? 1.331 19.068 31.608 1.00 73.50 248 MET A C 1
ATOM 1994 O O . MET A 1 248 ? 1.411 18.052 32.298 1.00 73.50 248 MET A O 1
ATOM 1998 N N . GLU A 1 249 ? 2.382 19.839 31.314 1.00 69.38 249 GLU A N 1
ATOM 1999 C CA . GLU A 1 249 ? 3.754 19.655 31.806 1.00 69.38 249 GLU A CA 1
ATOM 2000 C C . GLU A 1 249 ? 4.103 20.607 32.975 1.00 69.38 249 GLU A C 1
ATOM 2002 O O . GLU A 1 249 ? 5.129 20.396 33.623 1.00 69.38 249 GLU A O 1
ATOM 2007 N N . GLU A 1 250 ? 3.249 21.600 33.263 1.00 56.16 250 GLU A N 1
ATOM 2008 C CA . GLU A 1 250 ? 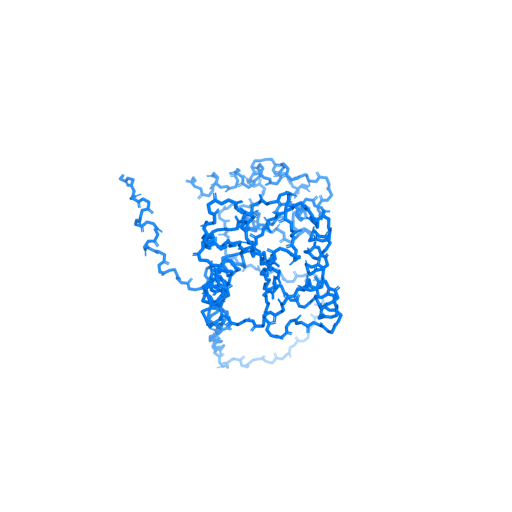3.313 22.546 34.399 1.00 56.16 250 GLU A CA 1
ATOM 2009 C C . GLU A 1 250 ? 2.546 22.061 35.646 1.00 56.16 250 GLU A C 1
ATOM 2011 O O . GLU A 1 250 ? 3.079 22.237 36.767 1.00 56.16 250 GLU A O 1
#

Radius of gyration: 24.89 Å; chains: 1; bounding box: 72×48×64 Å

Sequence (250 aa):
MEKNPKEMKEWREVNPKNYTKYEIRLKYEEDARNYMSKLLRDKGFIHIEPEPQKIAGYEIDIYATEGTNRTGYVPKAFGEVTMIKSSGIKNKAEKFANWLYRMRGREYKPNKGDYAFFVCPPTSVTKGTQEILEANDIELYKFQSTNVQELLRQIKEKPSEALPEGTKITPEEEGGAGEEEVLFVKESKYSLQDVPGIGPAYAEKLNTAGIHTIKDLLACNVKMKAKEIHGVGVGSLNKWRQNARQIMEE

Foldseek 3Di:
DDDDPVVVVVVPVDDLLPDDPVNLVVVQLQVVQVVVQVVCVVLQFPAKDNQWDQDPNDTFSIKTWHDDDPPDDIAIETEAEDADAQVCLQVVLVVVLVVLVVCDPNVHDVVRVHAAEYEYAPNRHDPNSVVSCVVSRYHYHHDDDPVSVVSVVSNVDDDPPDDPDDDDDDDDDDDDDDDDDDDDDDDDPDWLCNQPPQHPVNQVLCVVLVNGGLVSLLVDDLVVSCVSRPPDHSVNSVSSNVSSVVVVVD

Secondary structure (DSSP, 8-state):
----TTHHHHTT---GGG--HHHHHHHHHHHHHHHHHHHHHHTT--EE-SS-EEETTEEESEEEEPPPPTTS---EEEEEE----HHHHHHHHHHHHHHHHHHBTTTB-GGGT-EEEEEE-GGG--HHHHHHHHTTT-EEEE---HHHHHHHHHHH-----PPPP-----------------------SS-GGGSTT--HHHHHHHHHTT--SHHHHHHS-HHHHHHHSTT--HHHHHHHHHHHHHHHH-

pLDDT: mean 78.86, std 21.31, range [24.55, 98.62]